Protein AF-A0A183PTN9-F1 (afdb_monomer_lite)

Secondary structure (DSSP, 8-state):
-HHHHHHHTT-TT-------SS-HHHHHHHHHHHHHTTS-TT--EEEEE--S-HHHHHHHHHTT-EEEEEPPEEETTTTEEE--HHHHHHHHH-HHHHHHHH-HHHHHHTT--HHHHHT--GGGEEEEEEESS--TTB----HHHHHHHHHHHT-EEEEE-TTTTT-HHHHHHHHHHHHHHHHHHHHHHTT--

Foldseek 3Di:
DVLVLLCVLAQVVDPDDDDDPDALLQVVLVVLLVLCVVAPVLAAEEEEADDPDVSVVVSSVVNNHQYDYDAFDADPVLRATAGDPPLVLVCQAFVLVSCCVPPVVSSVVVVSDPVVRVPGHNRNHSAYEFEADGDPPYHGYQLQSVLVVCLVSVHHYHYRCNPVSNPSVSSNSVNNSSVVVVVSVVVVVVVVD

Organism: NCBI:txid31246

InterPro domains:
  IPR008829 SepSecS/SepCysS family [PF05889] (15-93)
  IPR008829 SepSecS/SepCysS family [PF05889] (115-179)
  IPR015421 Pyridoxal phosphate-dependent transferase, major domain [G3DSA:3.40.640.10] (2-191)
  IPR015424 Pyridoxal phosphate-dependent transferase [SSF53383] (10-179)
  IPR019872 O-phosphoseryl-tRNA(Sec) selenium transferase [PTHR12944] (10-93)

pLDDT: mean 92.02, std 8.34, range [44.91, 98.5]

Radius of gyration: 16.79 Å; chains: 1; bounding box: 38×44×37 Å

Structure (mmCIF, N/CA/C/O backbone):
data_AF-A0A183PTN9-F1
#
_entry.id   AF-A0A183PTN9-F1
#
loop_
_atom_site.group_PDB
_atom_site.id
_atom_site.type_symbol
_atom_site.label_atom_id
_atom_site.label_alt_id
_atom_site.label_comp_id
_atom_site.label_asym_id
_atom_site.label_entity_id
_atom_site.label_seq_id
_atom_site.pdbx_PDB_ins_code
_atom_site.Cartn_x
_atom_site.Cartn_y
_atom_site.Cartn_z
_atom_site.occupancy
_atom_site.B_iso_or_equiv
_atom_site.auth_seq_id
_atom_site.auth_comp_id
_atom_site.auth_asym_id
_atom_site.auth_atom_id
_atom_site.pdbx_PDB_model_num
ATOM 1 N N . MET A 1 1 ? 0.952 -24.543 -14.136 1.00 58.38 1 MET A N 1
ATOM 2 C CA . MET A 1 1 ? 1.525 -23.582 -15.109 1.00 58.38 1 MET A CA 1
ATOM 3 C C . MET A 1 1 ? 1.891 -22.236 -14.477 1.00 58.38 1 MET A C 1
ATOM 5 O O . MET A 1 1 ? 3.039 -21.839 -14.601 1.00 58.38 1 MET A O 1
ATOM 9 N N . VAL A 1 2 ? 0.987 -21.547 -13.763 1.00 70.31 2 VAL A N 1
ATOM 10 C CA . VAL A 1 2 ? 1.278 -20.197 -13.222 1.00 70.31 2 VAL A CA 1
ATOM 11 C C . VAL A 1 2 ? 2.245 -20.198 -12.027 1.00 70.31 2 VAL A C 1
ATOM 13 O O . VAL A 1 2 ? 3.179 -19.405 -12.033 1.00 70.31 2 VAL A O 1
ATOM 16 N N . ILE A 1 3 ? 2.128 -21.138 -11.074 1.00 72.25 3 ILE A N 1
ATOM 17 C CA . ILE A 1 3 ? 3.115 -21.271 -9.976 1.00 72.25 3 ILE A CA 1
ATOM 18 C C . ILE A 1 3 ? 4.509 -21.516 -10.561 1.00 72.25 3 ILE A C 1
ATOM 20 O O . ILE A 1 3 ? 5.464 -20.837 -10.207 1.00 72.25 3 ILE A O 1
ATOM 24 N N . TYR A 1 4 ? 4.611 -22.436 -11.523 1.00 62.75 4 TYR A N 1
ATOM 25 C CA . TYR A 1 4 ? 5.866 -22.750 -12.208 1.00 62.75 4 TYR A CA 1
ATOM 26 C C . TYR A 1 4 ? 6.485 -21.519 -12.890 1.00 62.75 4 TYR A C 1
ATOM 28 O O . TYR A 1 4 ? 7.692 -21.305 -12.812 1.00 62.75 4 TYR A O 1
ATOM 36 N N . TYR A 1 5 ? 5.658 -20.652 -13.480 1.00 76.19 5 TYR A N 1
ATOM 37 C CA . TYR A 1 5 ? 6.116 -19.378 -14.030 1.00 76.19 5 TYR A CA 1
ATOM 38 C C . TYR A 1 5 ? 6.642 -18.424 -12.946 1.00 76.19 5 TYR A C 1
ATOM 40 O O . TYR A 1 5 ? 7.714 -17.850 -13.121 1.00 76.19 5 TYR A O 1
ATOM 48 N N . CYS A 1 6 ? 5.950 -18.289 -11.807 1.00 69.81 6 CYS A N 1
ATOM 49 C CA . CYS A 1 6 ? 6.436 -17.509 -10.661 1.00 69.81 6 CYS A CA 1
ATOM 50 C C . CYS A 1 6 ? 7.790 -18.022 -10.146 1.00 69.81 6 CYS A C 1
ATOM 52 O O . CYS A 1 6 ? 8.689 -17.216 -9.898 1.00 69.81 6 CYS A O 1
ATOM 54 N N . ILE A 1 7 ? 7.953 -19.347 -10.061 1.00 75.00 7 ILE A N 1
ATOM 55 C CA . ILE A 1 7 ? 9.203 -20.005 -9.661 1.00 75.00 7 ILE A CA 1
ATOM 56 C C . ILE A 1 7 ? 10.330 -19.626 -10.630 1.00 75.00 7 ILE A C 1
ATOM 58 O O . ILE A 1 7 ? 11.338 -19.067 -10.198 1.00 75.00 7 ILE A O 1
ATOM 62 N N . ILE A 1 8 ? 10.141 -19.836 -11.941 1.00 76.94 8 ILE A N 1
ATOM 63 C CA . ILE A 1 8 ? 11.153 -19.510 -12.964 1.00 76.94 8 ILE A CA 1
ATOM 64 C C . ILE A 1 8 ? 11.505 -18.020 -12.959 1.00 76.94 8 ILE A C 1
ATOM 66 O O . ILE A 1 8 ? 12.662 -17.646 -13.145 1.00 76.94 8 ILE A O 1
ATOM 70 N N . LYS A 1 9 ? 10.519 -17.143 -12.744 1.00 82.00 9 LYS A N 1
ATOM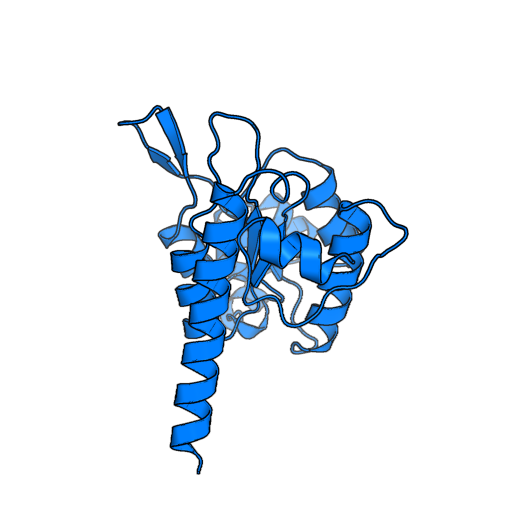 71 C CA . LYS A 1 9 ? 10.732 -15.691 -12.740 1.00 82.00 9 LYS A CA 1
ATOM 72 C C . LYS A 1 9 ? 11.399 -15.164 -11.470 1.00 82.00 9 LYS A C 1
ATOM 74 O O . LYS A 1 9 ? 11.739 -13.985 -11.437 1.00 82.00 9 LYS A O 1
ATOM 79 N N . GLY A 1 10 ? 11.658 -16.014 -10.476 1.00 78.56 10 GLY A N 1
ATOM 80 C CA . GLY A 1 10 ? 12.477 -15.676 -9.312 1.00 78.56 10 GLY A CA 1
ATOM 81 C C . GLY A 1 10 ? 11.730 -15.605 -7.983 1.00 78.56 10 GLY A C 1
ATOM 82 O O . GLY A 1 10 ? 12.277 -15.023 -7.049 1.00 78.56 10 GLY A O 1
ATOM 83 N N . SER A 1 11 ? 10.527 -16.183 -7.884 1.00 82.94 11 SER A N 1
ATOM 84 C CA . SER A 1 11 ? 9.850 -16.432 -6.602 1.00 82.94 11 SER A CA 1
ATOM 85 C C . SER A 1 11 ? 9.567 -17.926 -6.379 1.00 82.94 11 SER A C 1
ATOM 87 O O . SER A 1 11 ? 8.416 -18.367 -6.477 1.00 82.94 11 SER A O 1
ATOM 89 N N . PRO A 1 12 ? 10.618 -18.731 -6.117 1.00 85.75 12 PRO A N 1
ATOM 90 C CA . PRO A 1 12 ? 10.490 -20.165 -5.872 1.00 85.75 12 PRO A CA 1
ATOM 91 C C . PRO A 1 12 ? 9.669 -20.518 -4.623 1.00 85.75 12 PRO A C 1
ATOM 93 O O . PRO A 1 12 ? 9.080 -21.592 -4.585 1.00 85.75 12 PRO A O 1
ATOM 96 N N . GLY A 1 13 ? 9.581 -19.626 -3.631 1.00 87.12 13 GLY A N 1
ATOM 97 C CA . GLY A 1 13 ? 8.807 -19.824 -2.404 1.00 87.12 13 GLY A CA 1
ATOM 98 C C . GLY A 1 13 ? 7.291 -19.663 -2.568 1.00 87.12 13 GLY A C 1
ATOM 99 O O . GLY A 1 13 ? 6.558 -19.737 -1.583 1.00 87.12 13 GLY A O 1
ATOM 100 N N . THR A 1 14 ? 6.796 -19.430 -3.790 1.00 87.50 14 THR A N 1
ATOM 101 C CA . THR A 1 14 ? 5.354 -19.327 -4.065 1.00 87.50 14 THR A CA 1
ATOM 102 C C . THR A 1 14 ? 4.667 -20.673 -3.816 1.00 87.50 14 THR A C 1
ATOM 104 O O . THR A 1 14 ? 4.810 -21.602 -4.607 1.00 87.50 14 THR A O 1
ATOM 107 N N . SER A 1 15 ? 3.875 -20.770 -2.746 1.00 88.75 15 SER A N 1
ATOM 108 C CA . SER A 1 15 ? 3.186 -22.012 -2.361 1.00 88.75 15 SER A CA 1
ATOM 109 C C . SER A 1 15 ? 1.906 -22.282 -3.154 1.00 88.75 15 SER A C 1
ATOM 111 O O . SER A 1 15 ? 1.567 -23.433 -3.418 1.00 88.75 15 SER A O 1
ATOM 113 N N . ALA A 1 16 ? 1.184 -21.230 -3.541 1.00 90.56 16 ALA A N 1
ATOM 114 C CA . ALA A 1 16 ? -0.078 -21.332 -4.258 1.00 90.56 16 ALA A CA 1
ATOM 115 C C . ALA A 1 16 ? -0.291 -20.127 -5.178 1.00 90.56 16 ALA A C 1
ATOM 117 O O . ALA A 1 16 ? 0.109 -19.005 -4.870 1.00 90.56 16 ALA A O 1
ATOM 118 N N . CYS A 1 17 ? -0.973 -20.347 -6.299 1.00 91.38 17 CYS A N 1
ATOM 119 C CA . CYS A 1 17 ? -1.517 -19.276 -7.126 1.00 91.38 17 CYS A CA 1
ATOM 120 C C . CYS A 1 17 ? -2.708 -19.807 -7.926 1.00 91.38 17 CYS A C 1
ATOM 122 O O . CYS A 1 17 ? -2.776 -21.002 -8.224 1.00 91.38 17 CYS A O 1
ATOM 124 N N . PHE A 1 18 ? -3.604 -18.916 -8.330 1.00 91.81 18 PHE A N 1
ATOM 125 C CA . PHE A 1 18 ? -4.711 -19.246 -9.215 1.00 91.81 18 PHE A CA 1
ATOM 126 C C . PHE A 1 18 ? -4.957 -18.096 -10.190 1.00 91.81 18 PHE A C 1
ATOM 128 O O . PHE A 1 18 ? -4.621 -16.944 -9.910 1.00 91.81 18 PHE A O 1
ATOM 135 N N . LEU A 1 19 ? -5.506 -18.426 -11.358 1.00 91.44 19 LEU A N 1
ATOM 136 C CA . LEU A 1 19 ? -5.900 -17.440 -12.357 1.00 91.44 19 LEU A CA 1
ATOM 137 C C . LEU A 1 19 ? -7.290 -16.916 -12.037 1.00 91.44 19 LEU A C 1
ATOM 139 O O . LEU A 1 19 ? -8.206 -17.683 -11.747 1.00 91.44 19 LEU A O 1
ATOM 143 N N . VAL A 1 20 ? -7.434 -15.602 -12.138 1.00 90.88 20 VAL A N 1
ATOM 144 C CA . VAL A 1 20 ? -8.707 -14.911 -11.978 1.00 90.88 20 VAL A CA 1
ATOM 145 C C . VAL A 1 20 ? -9.033 -14.257 -13.317 1.00 90.88 20 VAL A C 1
ATOM 147 O O . VAL A 1 20 ? -8.181 -13.526 -13.826 1.00 90.88 20 VAL A O 1
ATOM 150 N N . PRO A 1 21 ? -10.218 -14.489 -13.910 1.00 94.12 21 PRO A N 1
ATOM 151 C CA . PRO A 1 21 ? -10.606 -13.903 -15.195 1.00 94.12 21 PRO A CA 1
ATOM 152 C C . PRO A 1 21 ? -11.035 -12.436 -15.018 1.00 94.12 21 PRO A C 1
ATOM 154 O O . PRO A 1 21 ? -12.132 -12.033 -15.387 1.00 94.12 21 PRO A O 1
ATOM 157 N N . MET A 1 22 ? -10.182 -11.638 -14.378 1.00 94.00 22 MET A N 1
ATOM 158 C CA . MET A 1 22 ? -10.424 -10.243 -14.043 1.00 94.00 22 MET A CA 1
ATOM 159 C C . MET A 1 22 ? -9.138 -9.432 -14.199 1.00 94.00 22 MET A C 1
ATOM 161 O O . MET A 1 22 ? -8.033 -9.934 -13.993 1.00 94.00 22 MET A O 1
ATOM 165 N N . ALA A 1 23 ? -9.284 -8.146 -14.519 1.00 92.94 23 ALA A N 1
ATOM 166 C CA . ALA A 1 23 ? -8.163 -7.214 -14.513 1.00 92.94 23 ALA A CA 1
ATOM 167 C C . ALA A 1 23 ? -7.558 -7.080 -13.104 1.00 92.94 23 ALA A C 1
ATOM 169 O O . ALA A 1 23 ? -8.250 -7.254 -12.097 1.00 92.94 23 ALA A O 1
ATOM 170 N N . THR A 1 24 ? -6.281 -6.689 -13.026 1.00 93.19 24 THR A N 1
ATOM 171 C CA . THR A 1 24 ? -5.522 -6.601 -11.766 1.00 93.19 24 THR A CA 1
ATOM 172 C C . THR A 1 24 ? -6.252 -5.827 -10.668 1.00 93.19 24 THR A C 1
ATOM 174 O O . THR A 1 24 ? -6.270 -6.281 -9.530 1.00 93.19 24 THR A O 1
ATOM 177 N N . GLY A 1 25 ? -6.911 -4.708 -10.994 1.00 94.75 25 GLY A N 1
ATOM 178 C CA . GLY A 1 25 ? -7.691 -3.933 -10.022 1.00 94.75 25 GLY A CA 1
ATOM 179 C C . GLY A 1 25 ? -8.792 -4.748 -9.337 1.00 94.75 25 GLY A C 1
ATOM 180 O O . GLY A 1 25 ? -8.885 -4.746 -8.116 1.00 94.75 25 GLY A O 1
ATOM 181 N N . MET A 1 26 ? -9.575 -5.508 -10.100 1.00 96.00 26 MET A N 1
ATOM 182 C CA . MET A 1 26 ? -10.654 -6.335 -9.550 1.00 96.00 26 MET A CA 1
ATOM 183 C C . MET A 1 26 ? -10.118 -7.560 -8.802 1.00 96.00 26 MET A C 1
ATOM 185 O O . MET A 1 26 ? -10.654 -7.937 -7.760 1.00 96.00 26 MET A O 1
ATOM 189 N N . SER A 1 27 ? -9.014 -8.142 -9.273 1.00 96.12 27 SER A N 1
ATOM 190 C CA . SER A 1 27 ? -8.303 -9.200 -8.545 1.00 96.12 27 SER A CA 1
ATOM 191 C C . SER A 1 27 ? -7.773 -8.700 -7.194 1.00 96.12 27 SER A C 1
ATOM 193 O O . SER A 1 27 ? -7.859 -9.410 -6.195 1.00 96.12 27 SER A O 1
ATOM 195 N N . LEU A 1 28 ? -7.299 -7.452 -7.121 1.00 96.75 28 LEU A N 1
ATOM 196 C CA . LEU A 1 28 ? -6.909 -6.810 -5.863 1.00 96.75 28 LEU A CA 1
ATOM 197 C C . LEU A 1 28 ? -8.117 -6.561 -4.950 1.00 96.75 28 LEU A C 1
ATOM 199 O O . LEU A 1 28 ? -8.016 -6.822 -3.755 1.00 96.75 28 LEU A O 1
ATOM 203 N N . THR A 1 29 ? -9.267 -6.136 -5.487 1.00 97.81 29 THR A N 1
ATOM 204 C CA . THR A 1 29 ? -10.520 -6.031 -4.714 1.00 97.81 29 THR A CA 1
ATOM 205 C C . THR A 1 29 ? -10.916 -7.376 -4.103 1.00 97.81 29 THR A C 1
ATOM 207 O O . THR A 1 29 ? -11.248 -7.430 -2.920 1.00 97.81 29 THR A O 1
ATOM 210 N N . LEU A 1 30 ? -10.820 -8.477 -4.857 1.00 96.94 30 LEU A N 1
ATOM 211 C CA . LEU A 1 30 ? -11.066 -9.827 -4.336 1.00 96.94 30 LEU A CA 1
ATOM 212 C C . LEU A 1 30 ? -10.133 -10.159 -3.159 1.00 96.94 30 LEU A C 1
ATOM 214 O O . LEU A 1 30 ? -10.599 -10.623 -2.116 1.00 96.94 30 LEU A O 1
ATOM 218 N N . CYS A 1 31 ? -8.833 -9.881 -3.299 1.00 97.12 31 CYS A N 1
ATOM 219 C CA . CYS A 1 31 ? -7.856 -10.071 -2.225 1.00 97.12 31 CYS A CA 1
ATOM 220 C C . CYS A 1 31 ? -8.192 -9.231 -0.984 1.00 97.12 31 CYS A C 1
ATOM 222 O O . CYS A 1 31 ? -8.169 -9.750 0.131 1.00 97.12 31 CYS A O 1
ATOM 224 N N . LEU A 1 32 ? -8.549 -7.958 -1.165 1.00 97.94 32 LEU A N 1
ATOM 225 C CA . LEU A 1 32 ? -8.921 -7.049 -0.079 1.00 97.94 32 LEU A CA 1
ATOM 226 C C . LEU A 1 32 ? -10.168 -7.528 0.674 1.00 97.94 32 LEU A C 1
ATOM 228 O O . LEU A 1 32 ? -10.166 -7.558 1.903 1.00 97.94 32 LEU A O 1
ATOM 232 N N . LEU A 1 33 ? -11.207 -7.972 -0.040 1.00 97.31 33 LEU A N 1
ATOM 233 C CA . LEU A 1 33 ? -12.415 -8.542 0.569 1.00 97.31 33 LEU A CA 1
ATOM 234 C C . LEU A 1 33 ? -12.102 -9.812 1.375 1.00 97.31 33 LEU A C 1
ATOM 236 O O . LEU A 1 33 ? -12.630 -9.996 2.473 1.00 97.31 33 LEU A O 1
ATOM 240 N N . ALA A 1 34 ? -11.222 -10.675 0.860 1.00 96.50 34 ALA A N 1
ATOM 241 C CA . ALA A 1 34 ? -10.784 -11.874 1.567 1.00 96.50 34 ALA A CA 1
ATOM 242 C C . ALA A 1 34 ? -9.977 -11.542 2.836 1.00 96.50 34 ALA A C 1
ATOM 244 O O . ALA A 1 34 ? -10.194 -12.167 3.874 1.00 96.50 34 ALA A O 1
ATOM 245 N N . MET A 1 35 ? -9.088 -10.544 2.783 1.00 96.12 35 MET A N 1
ATOM 246 C CA . MET A 1 35 ? -8.324 -10.086 3.951 1.00 96.12 35 MET A CA 1
ATOM 247 C C . MET A 1 35 ? -9.219 -9.419 4.995 1.00 96.12 35 MET A C 1
ATOM 249 O O . MET A 1 35 ? -9.094 -9.731 6.176 1.00 96.12 35 MET A O 1
ATOM 253 N N . LYS A 1 36 ? -10.172 -8.575 4.576 1.00 95.88 36 LYS A N 1
ATOM 254 C CA . LYS A 1 36 ? -11.139 -7.922 5.473 1.00 95.88 36 LYS A CA 1
ATOM 255 C C . LYS A 1 36 ? -11.908 -8.943 6.313 1.00 95.88 36 LYS A C 1
ATOM 257 O O . LYS A 1 36 ? -12.077 -8.747 7.508 1.00 95.88 36 LYS A O 1
ATOM 262 N N . ARG A 1 37 ? -12.308 -10.076 5.718 1.00 95.69 37 ARG A N 1
ATOM 263 C CA . ARG A 1 37 ? -12.996 -11.173 6.431 1.00 95.69 37 ARG A CA 1
ATOM 264 C C . ARG A 1 37 ? -12.155 -11.831 7.530 1.00 95.69 37 ARG A C 1
ATOM 266 O O . ARG A 1 37 ? -12.727 -12.445 8.420 1.00 95.69 37 ARG A O 1
ATOM 273 N N . ARG A 1 38 ? -10.824 -11.739 7.456 1.00 93.38 38 ARG A N 1
ATOM 274 C CA . ARG A 1 38 ? -9.888 -12.307 8.444 1.00 93.38 38 ARG A CA 1
ATOM 275 C C . ARG A 1 38 ? -9.504 -11.317 9.546 1.00 93.38 38 ARG A C 1
ATOM 277 O O . ARG A 1 38 ? -8.760 -11.682 10.450 1.00 93.38 38 ARG A O 1
ATOM 284 N N . ARG A 1 39 ? -9.956 -10.068 9.450 1.00 94.50 39 ARG A N 1
ATOM 285 C CA . ARG A 1 39 ? -9.654 -8.992 10.398 1.00 94.50 39 ARG A CA 1
ATOM 286 C C . ARG A 1 39 ? -10.890 -8.677 11.249 1.00 94.50 39 ARG A C 1
ATOM 288 O O . ARG A 1 39 ? -11.995 -9.096 10.893 1.00 94.50 39 ARG A O 1
ATOM 295 N N . PRO A 1 40 ? -10.732 -7.973 12.385 1.00 94.00 40 PRO A N 1
ATOM 296 C CA . PRO A 1 40 ? -11.869 -7.520 13.184 1.00 94.00 40 PRO A CA 1
ATOM 297 C C . PRO A 1 40 ? -12.884 -6.749 12.331 1.00 94.00 40 PRO A C 1
ATOM 299 O O . PRO A 1 40 ? -12.506 -6.059 11.390 1.00 94.00 40 PRO A O 1
ATOM 302 N N . ARG A 1 41 ? -14.180 -6.808 12.673 1.00 90.31 41 ARG A N 1
ATOM 303 C CA . ARG A 1 41 ? -15.246 -6.153 11.878 1.00 90.31 41 ARG A CA 1
ATOM 304 C C . ARG A 1 41 ? -15.051 -4.642 11.707 1.00 90.31 41 ARG A C 1
ATOM 306 O O . ARG A 1 41 ? -15.526 -4.091 10.719 1.00 90.31 41 ARG A O 1
ATOM 313 N N . ARG A 1 42 ? -14.368 -4.003 12.660 1.00 90.81 42 ARG A N 1
ATOM 314 C CA . ARG A 1 42 ? -14.009 -2.579 12.628 1.00 90.81 42 ARG A CA 1
ATOM 315 C C . ARG A 1 42 ? -12.915 -2.238 11.611 1.00 90.81 42 ARG A C 1
ATOM 317 O O . ARG A 1 42 ? -12.799 -1.082 11.235 1.00 90.81 42 ARG A O 1
ATOM 324 N N . ALA A 1 43 ? -12.156 -3.227 11.133 1.00 95.38 43 ALA A N 1
ATOM 325 C CA . ALA A 1 43 ? -11.051 -3.000 10.217 1.00 95.38 43 ALA A CA 1
ATOM 326 C C . ALA A 1 43 ? -11.541 -2.528 8.844 1.00 95.38 43 ALA A C 1
ATOM 328 O O . ALA A 1 43 ? -12.176 -3.267 8.081 1.00 95.38 43 ALA A O 1
ATOM 329 N N . ASN A 1 44 ? -11.224 -1.281 8.527 1.00 95.94 44 ASN A N 1
ATOM 330 C CA . ASN A 1 44 ? -11.638 -0.609 7.305 1.00 95.94 44 ASN A CA 1
ATOM 331 C C . ASN A 1 44 ? -10.494 0.159 6.633 1.00 95.94 44 ASN A C 1
ATOM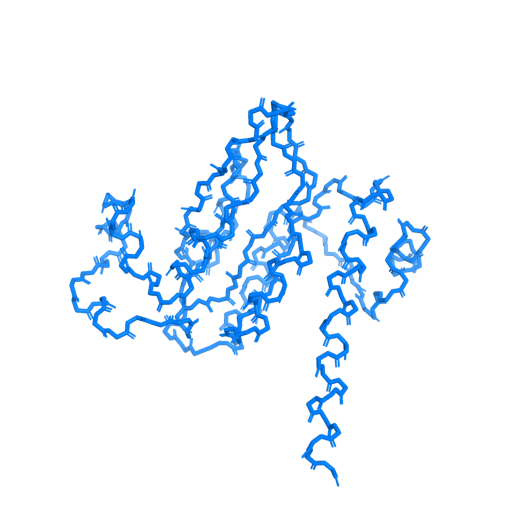 333 O O . ASN A 1 44 ? -10.656 0.525 5.472 1.00 95.94 44 ASN A O 1
ATOM 337 N N . PHE A 1 45 ? -9.343 0.346 7.284 1.00 97.81 45 PHE A N 1
ATOM 338 C CA . PHE A 1 45 ? -8.231 1.108 6.722 1.00 97.81 45 PHE A CA 1
ATOM 339 C C . PHE A 1 45 ? -7.301 0.255 5.859 1.00 97.81 45 PHE A C 1
ATOM 341 O O . PHE A 1 45 ? -7.019 -0.908 6.158 1.00 97.81 45 PHE A O 1
ATOM 348 N N . VAL A 1 46 ? -6.764 0.855 4.799 1.00 98.38 46 VAL A N 1
ATOM 349 C CA . VAL A 1 46 ? -5.676 0.290 3.994 1.00 98.38 46 VAL A CA 1
ATOM 350 C C . VAL A 1 46 ? -4.558 1.314 3.914 1.00 98.38 46 VAL A C 1
ATOM 352 O O . VAL A 1 46 ? -4.728 2.367 3.302 1.00 98.38 46 VAL A O 1
ATOM 355 N N . LEU A 1 47 ? -3.406 1.002 4.509 1.00 98.38 47 LEU A N 1
ATOM 356 C CA . LEU A 1 47 ? -2.223 1.851 4.380 1.00 98.38 47 LEU A CA 1
ATOM 357 C C . LEU A 1 47 ? -1.631 1.650 2.995 1.00 98.38 47 LEU A C 1
ATOM 359 O O . LEU A 1 47 ? -1.194 0.550 2.668 1.00 98.38 47 LEU A O 1
ATOM 363 N N . TRP A 1 48 ? -1.616 2.690 2.177 1.00 97.94 48 TRP A N 1
ATOM 364 C CA . TRP A 1 48 ? -1.268 2.575 0.770 1.00 97.94 48 TRP A CA 1
ATOM 365 C C . TRP A 1 48 ? -0.061 3.439 0.443 1.00 97.94 48 TRP A C 1
ATOM 367 O O . TRP A 1 48 ? -0.114 4.659 0.572 1.00 97.94 48 TRP A O 1
ATOM 377 N N . SER A 1 49 ? 1.028 2.817 -0.019 1.00 96.94 49 SER A N 1
ATOM 378 C CA . SER A 1 49 ? 2.141 3.586 -0.580 1.00 96.94 49 SER A CA 1
ATOM 379 C C . SER A 1 49 ? 1.669 4.284 -1.852 1.00 96.94 49 SER A C 1
ATOM 381 O O . SER A 1 49 ? 1.353 3.616 -2.844 1.00 96.94 49 SER A O 1
ATOM 383 N N . ARG A 1 50 ? 1.602 5.620 -1.807 1.00 95.12 50 ARG A N 1
ATOM 384 C CA . ARG A 1 50 ? 0.965 6.422 -2.849 1.00 95.12 50 ARG A CA 1
ATOM 385 C C . ARG A 1 50 ? 1.583 6.146 -4.222 1.00 95.12 50 ARG A C 1
ATOM 387 O O . ARG A 1 50 ? 2.802 6.061 -4.400 1.00 95.12 50 ARG A O 1
ATOM 394 N N . ILE A 1 51 ? 0.700 5.998 -5.204 1.00 93.88 51 ILE A N 1
ATOM 395 C CA . ILE A 1 51 ? 1.028 5.941 -6.625 1.00 93.88 51 ILE A CA 1
ATOM 396 C C . ILE A 1 51 ? -0.131 6.550 -7.413 1.00 93.88 51 ILE A C 1
ATOM 398 O O . ILE A 1 51 ? -1.290 6.230 -7.163 1.00 93.88 51 ILE A O 1
ATOM 402 N N . ASP A 1 52 ? 0.149 7.388 -8.405 1.00 89.56 52 ASP A N 1
ATOM 403 C CA . ASP A 1 52 ? -0.899 8.068 -9.178 1.00 89.56 52 ASP A CA 1
ATOM 404 C C . ASP A 1 52 ? -1.495 7.154 -10.268 1.00 89.56 52 ASP A C 1
ATOM 406 O O . ASP A 1 52 ? -1.530 7.459 -11.459 1.00 89.56 52 ASP A O 1
ATOM 410 N N . GLN A 1 53 ? -1.976 5.980 -9.852 1.00 88.00 53 GLN A N 1
ATOM 411 C CA . GLN A 1 53 ? -2.609 4.978 -10.701 1.00 88.00 53 GLN A CA 1
ATOM 412 C C . GLN A 1 53 ? -4.030 4.712 -10.193 1.00 88.00 53 GLN A C 1
ATOM 414 O O . GLN A 1 53 ? -4.250 4.092 -9.151 1.00 88.00 53 GLN A O 1
ATOM 419 N N . LYS A 1 54 ? -5.025 5.184 -10.958 1.00 89.94 54 LYS A N 1
ATOM 420 C CA . LYS A 1 54 ? -6.442 5.180 -10.546 1.00 89.94 54 LYS A CA 1
ATOM 421 C C . LYS A 1 54 ? -6.978 3.788 -10.189 1.00 89.94 54 LYS A C 1
ATOM 423 O O . LYS A 1 54 ? -7.877 3.697 -9.362 1.00 89.94 54 LYS A O 1
ATOM 428 N N . SER A 1 55 ? -6.473 2.712 -10.800 1.00 91.31 55 SER A N 1
ATOM 429 C CA . SER A 1 55 ? -6.979 1.357 -10.538 1.00 91.31 55 SER A CA 1
ATOM 430 C C . SER A 1 55 ? -6.622 0.853 -9.139 1.00 91.31 55 SER A C 1
ATOM 432 O O . SER A 1 55 ? -7.438 0.146 -8.555 1.00 91.31 55 SER A O 1
ATOM 434 N N . CYS A 1 56 ? -5.449 1.202 -8.604 1.00 90.44 56 CYS A N 1
ATOM 435 C CA . CYS A 1 56 ? -5.049 0.850 -7.239 1.00 90.44 56 CYS A CA 1
ATOM 436 C C . CYS A 1 56 ? -5.946 1.554 -6.225 1.00 90.44 56 CYS A C 1
ATOM 438 O O . CYS A 1 56 ? -6.447 0.941 -5.294 1.00 90.44 56 CYS A O 1
ATOM 440 N N . PHE A 1 57 ? -6.209 2.840 -6.448 1.00 94.12 57 PHE A N 1
ATOM 441 C CA . PHE A 1 57 ? -7.085 3.601 -5.567 1.00 94.12 57 PHE A CA 1
ATOM 442 C C . PHE A 1 57 ? -8.528 3.077 -5.611 1.00 94.12 57 PHE A C 1
ATOM 444 O O . PHE A 1 57 ? -9.129 2.768 -4.583 1.00 94.12 57 PHE A O 1
ATOM 451 N N . LYS A 1 58 ? -9.070 2.877 -6.819 1.00 95.50 58 LYS A N 1
ATOM 452 C CA . LYS A 1 58 ? -10.444 2.397 -7.012 1.00 95.50 58 LYS A CA 1
ATOM 453 C C . LYS A 1 58 ? -10.681 0.988 -6.474 1.00 95.50 58 LYS A C 1
ATOM 455 O O . LYS A 1 58 ? -11.800 0.715 -6.057 1.00 95.50 58 LYS A O 1
ATOM 460 N N . CYS A 1 59 ? -9.683 0.100 -6.466 1.00 96.81 59 CYS A N 1
ATOM 461 C CA . CYS A 1 59 ? -9.895 -1.259 -5.962 1.00 96.81 59 CYS A CA 1
ATOM 462 C C . CYS A 1 59 ? -10.122 -1.296 -4.444 1.00 96.81 59 CYS A C 1
ATOM 464 O O . CYS A 1 59 ? -10.913 -2.119 -3.976 1.00 96.81 59 CYS A O 1
ATOM 466 N N . MET A 1 60 ? -9.492 -0.378 -3.700 1.00 97.56 60 MET A N 1
ATOM 467 C CA . MET A 1 60 ? -9.714 -0.194 -2.263 1.00 97.56 60 MET A CA 1
ATOM 468 C C . MET A 1 60 ? -11.117 0.348 -1.989 1.00 97.56 60 MET A C 1
ATOM 470 O O . MET A 1 60 ? -11.848 -0.223 -1.181 1.00 97.56 60 MET A O 1
ATOM 474 N N . LEU A 1 61 ? -11.536 1.369 -2.741 1.00 96.75 61 LEU A N 1
ATOM 475 C CA . LEU A 1 61 ? -12.889 1.922 -2.634 1.00 96.75 61 LEU A CA 1
ATOM 476 C C . LEU A 1 61 ? -13.965 0.893 -2.997 1.00 96.75 61 LEU A C 1
ATOM 478 O O . LEU A 1 61 ? -14.951 0.749 -2.281 1.00 96.75 61 LEU A O 1
ATOM 482 N N . ALA A 1 62 ? -13.754 0.121 -4.065 1.00 97.06 62 ALA A N 1
ATOM 483 C CA . ALA A 1 62 ? -14.664 -0.947 -4.476 1.00 97.06 62 ALA A CA 1
ATOM 484 C C . ALA A 1 62 ? -14.791 -2.063 -3.421 1.00 97.06 62 ALA A C 1
ATOM 486 O O . ALA A 1 62 ? -15.821 -2.729 -3.356 1.00 97.06 62 ALA A O 1
ATOM 487 N N . ALA A 1 63 ? -13.775 -2.257 -2.572 1.00 97.31 63 ALA A N 1
ATOM 488 C CA . ALA A 1 63 ? -13.832 -3.173 -1.432 1.00 97.31 63 ALA A CA 1
ATOM 489 C C . ALA A 1 63 ? -14.541 -2.572 -0.195 1.00 97.31 63 ALA A C 1
ATOM 491 O O . ALA A 1 63 ? -14.659 -3.248 0.833 1.00 97.31 63 ALA A O 1
ATOM 492 N N . GLY A 1 64 ? -14.997 -1.314 -0.265 1.00 96.38 64 GLY A N 1
ATOM 493 C CA . GLY A 1 64 ? -15.576 -0.585 0.865 1.00 96.38 64 GLY A CA 1
ATOM 494 C C . GLY A 1 64 ? -14.556 -0.368 1.983 1.00 96.38 64 GLY A C 1
ATOM 495 O O . GLY A 1 64 ? -14.848 -0.646 3.151 1.00 96.38 64 GLY A O 1
ATOM 496 N N . LEU A 1 65 ? -13.333 0.008 1.606 1.00 97.44 65 LEU A N 1
ATOM 497 C CA . LEU A 1 65 ? -12.218 0.294 2.504 1.00 97.44 65 LEU A CA 1
ATOM 498 C C . LEU A 1 65 ? -11.767 1.745 2.341 1.00 97.44 65 LEU A C 1
ATOM 500 O O . LEU A 1 65 ? -11.908 2.331 1.268 1.00 97.44 65 LEU A O 1
ATOM 504 N N . ILE A 1 66 ? -11.202 2.292 3.411 1.00 97.12 66 ILE A N 1
ATOM 505 C CA . ILE A 1 66 ? -10.694 3.655 3.500 1.00 97.12 66 ILE A CA 1
ATOM 506 C C . ILE A 1 66 ? -9.191 3.625 3.187 1.00 97.12 66 ILE A C 1
ATOM 508 O O . ILE A 1 66 ? -8.406 3.110 3.991 1.00 97.12 66 ILE A O 1
ATOM 512 N N . PRO A 1 67 ? -8.759 4.132 2.022 1.00 97.50 67 PRO A N 1
ATOM 513 C CA . PRO A 1 67 ? -7.343 4.242 1.708 1.00 97.50 67 PRO A CA 1
ATOM 514 C C . PRO A 1 67 ? -6.706 5.362 2.535 1.00 97.50 67 PRO A C 1
ATOM 516 O O . PRO A 1 67 ? -7.216 6.478 2.565 1.00 97.50 67 PRO A O 1
ATOM 519 N N . ILE A 1 68 ? -5.562 5.074 3.151 1.00 97.69 68 ILE A N 1
ATOM 520 C CA . ILE A 1 68 ? -4.698 6.061 3.804 1.00 97.69 68 ILE A CA 1
ATOM 521 C C . ILE A 1 68 ? -3.441 6.207 2.939 1.00 97.69 68 ILE A C 1
ATOM 523 O O . ILE A 1 68 ? -2.581 5.317 2.969 1.00 97.69 68 ILE A O 1
ATOM 527 N N . PRO A 1 69 ? -3.330 7.277 2.131 1.00 97.44 69 PRO A N 1
ATOM 528 C CA . PRO A 1 69 ? -2.159 7.502 1.298 1.00 97.44 69 PRO A CA 1
ATOM 529 C C . PRO A 1 69 ? -0.942 7.845 2.161 1.00 97.44 69 PRO A C 1
ATOM 531 O O . PRO A 1 69 ? -0.960 8.809 2.926 1.00 97.44 69 PRO A O 1
ATOM 534 N N . ILE A 1 70 ? 0.123 7.063 2.004 1.00 97.94 70 ILE A N 1
ATOM 535 C CA . ILE A 1 70 ? 1.438 7.329 2.579 1.00 97.94 70 ILE A CA 1
ATOM 536 C C . ILE A 1 70 ? 2.306 7.954 1.493 1.00 97.94 70 ILE A C 1
ATOM 538 O O . ILE A 1 70 ? 2.624 7.301 0.491 1.00 97.94 70 ILE A O 1
ATOM 542 N N . GLU A 1 71 ? 2.681 9.213 1.706 1.00 96.81 71 GLU A N 1
ATOM 543 C CA . GLU A 1 71 ? 3.554 9.953 0.799 1.00 96.81 71 GLU A CA 1
ATOM 544 C C . GLU A 1 71 ? 4.939 9.314 0.684 1.00 96.81 71 GLU A C 1
ATOM 546 O O . GLU A 1 71 ? 5.466 8.704 1.622 1.00 96.81 71 GLU A O 1
ATOM 551 N N . LEU A 1 72 ? 5.529 9.450 -0.501 1.00 96.25 72 LEU A N 1
ATOM 552 C CA . LEU A 1 72 ? 6.858 8.930 -0.803 1.00 96.25 72 LEU A CA 1
ATOM 553 C C . LEU A 1 72 ? 7.941 9.883 -0.286 1.00 96.25 72 LEU A C 1
ATOM 555 O O . LEU A 1 72 ? 7.719 11.080 -0.134 1.00 96.25 72 LEU A O 1
ATOM 559 N N . VAL A 1 73 ? 9.133 9.345 -0.036 1.00 95.88 73 VAL A N 1
ATOM 560 C CA . VAL A 1 73 ? 10.323 10.136 0.307 1.00 95.88 73 VAL A CA 1
ATOM 561 C C . VAL A 1 73 ? 11.202 10.260 -0.926 1.00 95.88 73 VAL A C 1
ATOM 563 O O . VAL A 1 73 ? 11.463 9.264 -1.605 1.00 95.88 73 VAL A O 1
ATOM 566 N N . THR A 1 74 ? 11.676 11.472 -1.189 1.00 94.19 74 THR A N 1
ATOM 567 C CA . THR A 1 74 ? 12.684 11.755 -2.206 1.00 94.19 74 THR A CA 1
ATOM 568 C C . THR A 1 74 ? 14.059 11.290 -1.734 1.00 94.19 74 THR A C 1
ATOM 570 O O . THR A 1 74 ? 14.551 11.688 -0.681 1.00 94.19 74 THR A O 1
ATOM 573 N N . ASP A 1 75 ? 14.693 10.439 -2.529 1.00 91.06 75 ASP A N 1
ATOM 574 C CA . ASP A 1 75 ? 16.120 10.164 -2.439 1.00 91.06 75 ASP A CA 1
ATOM 575 C C . ASP A 1 75 ? 16.846 11.112 -3.395 1.00 91.06 75 ASP A C 1
ATOM 577 O O . ASP A 1 75 ? 16.905 10.879 -4.605 1.00 91.06 75 ASP A O 1
ATOM 581 N N . THR A 1 76 ? 17.379 12.200 -2.839 1.00 83.25 76 THR A N 1
ATOM 582 C CA . THR A 1 76 ? 18.088 13.246 -3.588 1.00 83.25 76 THR A CA 1
ATOM 583 C C . THR A 1 76 ? 19.386 12.753 -4.220 1.00 83.25 76 THR A C 1
ATOM 585 O O . THR A 1 76 ? 19.865 13.377 -5.161 1.00 83.25 76 THR A O 1
ATOM 588 N N . SER A 1 77 ? 19.950 11.638 -3.744 1.00 88.50 77 SER A N 1
ATOM 589 C CA . SER A 1 77 ? 21.185 11.083 -4.305 1.00 88.50 77 SER A CA 1
ATOM 590 C C . SER A 1 77 ? 20.960 10.366 -5.639 1.00 88.50 77 SER A C 1
ATOM 592 O O . SER A 1 77 ? 21.845 10.369 -6.490 1.00 88.50 77 SER A O 1
ATOM 594 N N . ASN A 1 78 ? 19.771 9.787 -5.834 1.00 86.94 78 ASN A N 1
ATOM 595 C CA . ASN A 1 78 ? 19.453 8.944 -6.989 1.00 86.94 78 ASN A CA 1
ATOM 596 C C . ASN A 1 78 ? 18.272 9.456 -7.829 1.00 86.94 78 ASN A C 1
ATOM 598 O O . ASN A 1 78 ? 17.871 8.761 -8.761 1.00 86.94 78 ASN A O 1
ATOM 602 N N . ASP A 1 79 ? 17.708 10.619 -7.487 1.00 91.38 79 ASP A N 1
ATOM 603 C CA . ASP A 1 79 ? 16.499 11.198 -8.095 1.00 91.38 79 ASP A CA 1
ATOM 604 C C . ASP A 1 79 ? 15.310 10.213 -8.113 1.00 91.38 79 ASP A C 1
ATOM 606 O O . ASP A 1 79 ? 14.645 9.976 -9.123 1.00 91.38 79 ASP A O 1
ATOM 610 N N . GLN A 1 80 ? 15.085 9.551 -6.973 1.00 93.94 80 GLN A N 1
ATOM 611 C CA . GLN A 1 80 ? 14.091 8.482 -6.830 1.00 93.94 80 GLN A CA 1
ATOM 612 C C . GLN A 1 80 ? 13.036 8.816 -5.782 1.00 93.94 80 GLN A C 1
ATOM 614 O O . GLN A 1 80 ? 13.338 9.367 -4.727 1.00 93.94 80 GLN A O 1
ATOM 619 N N . LEU A 1 81 ? 11.795 8.384 -6.018 1.00 95.31 81 LEU A N 1
ATOM 620 C CA . LEU A 1 81 ? 10.740 8.386 -5.003 1.00 95.31 81 LEU A CA 1
ATOM 621 C C . LEU A 1 81 ? 10.605 6.994 -4.378 1.00 95.31 81 LEU A C 1
ATOM 623 O O . LEU A 1 81 ? 10.230 6.027 -5.047 1.00 95.31 81 LEU A O 1
ATOM 627 N N . CYS A 1 82 ? 10.905 6.905 -3.085 1.00 94.94 82 CYS A N 1
ATOM 628 C CA . CYS A 1 82 ? 10.973 5.671 -2.308 1.00 94.94 82 CYS A CA 1
ATOM 629 C C . CYS A 1 82 ? 9.862 5.575 -1.252 1.00 94.94 82 CYS A C 1
ATOM 631 O O . CYS A 1 82 ? 9.318 6.580 -0.796 1.00 94.94 82 CYS A O 1
ATOM 633 N N . SER A 1 83 ? 9.578 4.358 -0.776 1.00 96.44 83 SER A N 1
ATOM 634 C CA . SER A 1 83 ? 8.638 4.139 0.334 1.00 96.44 83 SER A CA 1
ATOM 635 C C . SER A 1 83 ? 9.096 4.831 1.622 1.00 96.44 83 SER A C 1
ATOM 637 O O . SER A 1 83 ? 10.242 4.657 2.056 1.00 96.44 83 SER A O 1
ATOM 639 N N . ASN A 1 84 ? 8.168 5.525 2.283 1.00 97.44 84 ASN A N 1
ATOM 640 C CA . ASN A 1 84 ? 8.385 6.157 3.579 1.00 97.44 84 ASN A CA 1
ATOM 641 C C . ASN A 1 84 ? 8.088 5.188 4.733 1.00 97.44 84 ASN A C 1
ATOM 643 O O . ASN A 1 84 ? 6.945 5.045 5.160 1.00 97.44 84 ASN A O 1
ATOM 647 N N . LEU A 1 85 ? 9.118 4.510 5.244 1.00 97.69 85 LEU A N 1
ATOM 648 C CA . LEU A 1 85 ? 8.953 3.549 6.343 1.00 97.69 85 LEU A CA 1
ATOM 649 C C . LEU A 1 85 ? 8.531 4.222 7.657 1.00 97.69 85 LEU A C 1
ATOM 651 O O . LEU A 1 85 ? 7.747 3.644 8.404 1.00 97.69 85 LEU A O 1
ATOM 655 N N . ASN A 1 86 ? 9.003 5.446 7.910 1.00 97.56 86 ASN A N 1
ATOM 656 C CA . ASN A 1 86 ? 8.701 6.178 9.140 1.00 97.56 86 ASN A CA 1
ATOM 657 C C . ASN A 1 86 ? 7.227 6.590 9.181 1.00 97.56 86 ASN A C 1
ATOM 659 O O . ASN A 1 86 ? 6.539 6.316 10.159 1.00 97.56 86 ASN A O 1
ATOM 663 N N . ALA A 1 87 ? 6.718 7.187 8.098 1.00 97.69 87 ALA A N 1
ATOM 664 C CA . ALA A 1 87 ? 5.305 7.552 7.998 1.00 97.69 87 ALA A CA 1
ATOM 665 C C . ALA A 1 87 ? 4.394 6.321 8.076 1.00 97.69 87 ALA A C 1
ATOM 667 O O . ALA A 1 87 ? 3.365 6.352 8.745 1.00 97.69 87 ALA A O 1
ATOM 668 N N . LEU A 1 88 ? 4.809 5.215 7.455 1.00 97.94 88 LEU A N 1
ATOM 669 C CA . LEU A 1 88 ? 4.084 3.952 7.513 1.00 97.94 88 LEU A CA 1
ATOM 670 C C . LEU A 1 88 ? 4.021 3.394 8.944 1.00 97.94 88 LEU A C 1
ATOM 672 O O . LEU A 1 88 ? 2.968 2.934 9.368 1.00 97.94 88 LEU A O 1
ATOM 676 N N . GLU A 1 89 ? 5.110 3.475 9.714 1.00 97.69 89 GLU A N 1
ATOM 677 C CA . GLU A 1 89 ? 5.121 3.069 11.125 1.00 97.69 89 GLU A CA 1
ATOM 678 C C . GLU A 1 89 ? 4.279 3.994 12.019 1.00 97.69 89 GLU A C 1
ATOM 680 O O . GLU A 1 89 ? 3.616 3.513 12.938 1.00 97.69 89 GLU A O 1
ATOM 685 N N . ILE A 1 90 ? 4.246 5.301 11.741 1.00 97.56 90 ILE A N 1
ATOM 686 C CA . ILE A 1 90 ? 3.352 6.244 12.435 1.00 97.56 90 ILE A CA 1
ATOM 687 C C . ILE A 1 90 ? 1.887 5.884 12.147 1.00 97.56 90 ILE A C 1
ATOM 689 O O . ILE A 1 90 ? 1.102 5.729 13.082 1.00 97.56 90 ILE A O 1
ATOM 693 N N . ALA A 1 91 ? 1.538 5.671 10.876 1.00 97.69 91 ALA A N 1
ATOM 694 C CA . ALA A 1 91 ? 0.190 5.292 10.460 1.00 97.69 91 ALA A CA 1
ATOM 695 C C . ALA A 1 91 ? -0.238 3.917 11.000 1.00 97.69 91 ALA A C 1
ATOM 697 O O . ALA A 1 91 ? -1.405 3.714 11.315 1.00 97.69 91 ALA A O 1
ATOM 698 N N . LEU A 1 92 ? 0.697 2.972 11.156 1.00 97.38 92 LEU A N 1
ATOM 699 C CA . LEU A 1 92 ? 0.428 1.668 11.774 1.00 97.38 92 LEU A CA 1
ATOM 700 C C . LEU A 1 92 ? 0.030 1.781 13.249 1.00 97.38 92 LEU A C 1
ATOM 702 O O . LEU A 1 92 ? -0.761 0.969 13.724 1.00 97.38 92 LEU A O 1
ATOM 706 N N . LYS A 1 93 ? 0.588 2.754 13.980 1.00 96.38 93 LYS A N 1
ATOM 707 C CA . LYS A 1 93 ? 0.290 2.954 15.404 1.00 96.38 93 LYS A CA 1
ATOM 708 C C . LYS A 1 93 ? -1.100 3.546 15.616 1.00 96.38 93 LYS A C 1
ATOM 710 O O . LYS A 1 93 ? -1.802 3.088 16.509 1.00 96.38 93 LYS A O 1
ATOM 715 N N . ASN A 1 94 ? -1.472 4.546 14.820 1.00 96.25 94 ASN A N 1
ATOM 716 C CA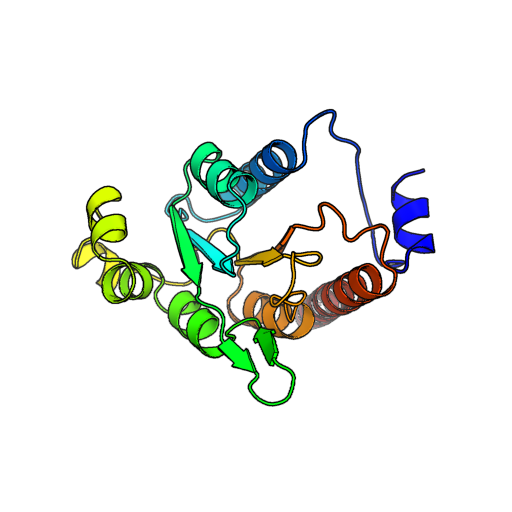 . ASN A 1 94 ? -2.793 5.166 14.879 1.00 96.25 94 ASN A CA 1
ATOM 717 C C . ASN A 1 94 ? -3.220 5.625 13.468 1.00 96.25 94 ASN A C 1
ATOM 719 O O . ASN A 1 94 ? -2.867 6.735 13.049 1.00 96.25 94 ASN A O 1
ATOM 723 N N . PRO A 1 95 ? -3.939 4.775 12.712 1.00 96.75 95 PRO A N 1
ATOM 724 C CA . PRO A 1 95 ? -4.314 5.084 11.335 1.00 96.75 95 PRO A CA 1
ATOM 725 C C . PRO A 1 95 ? -5.343 6.217 11.248 1.00 96.75 95 PRO A C 1
ATOM 727 O O . PRO A 1 95 ? -5.224 7.059 10.359 1.00 96.75 95 PRO A O 1
ATOM 730 N N . ALA A 1 96 ? -6.308 6.290 12.174 1.00 95.88 96 ALA A N 1
ATOM 731 C CA . ALA A 1 96 ? -7.313 7.355 12.185 1.00 95.88 96 ALA A CA 1
ATOM 732 C C . ALA A 1 96 ? -6.675 8.740 12.365 1.00 95.88 96 ALA A C 1
ATOM 734 O O . ALA A 1 96 ? -6.941 9.650 11.579 1.00 95.88 96 ALA A O 1
ATOM 735 N N . LYS A 1 97 ? -5.767 8.876 13.340 1.00 95.94 97 LYS A N 1
ATOM 736 C CA . LYS A 1 97 ? -5.022 10.118 13.568 1.00 95.94 97 LYS A CA 1
A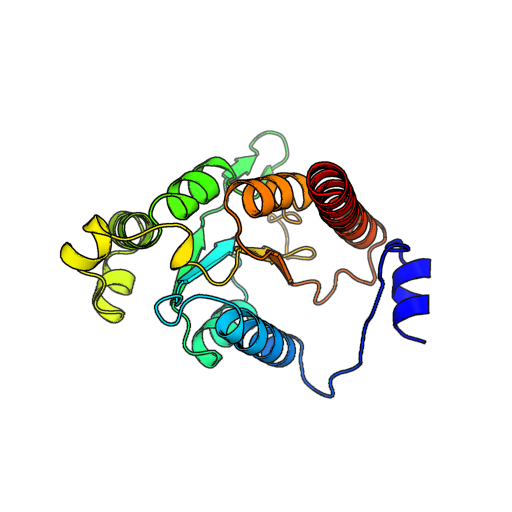TOM 737 C C . LYS A 1 97 ? -4.172 10.493 12.363 1.00 95.94 97 LYS A C 1
ATOM 739 O O . LYS A 1 97 ? -4.197 11.636 11.930 1.00 95.94 97 LYS A O 1
ATOM 744 N N . TYR A 1 98 ? -3.444 9.527 11.798 1.00 96.94 98 TYR A N 1
ATOM 745 C CA . TYR A 1 98 ? -2.608 9.794 10.630 1.00 96.94 98 TYR A CA 1
ATOM 746 C C . TYR A 1 98 ? -3.436 10.324 9.454 1.00 96.94 98 TYR A C 1
ATOM 748 O O . TYR A 1 98 ? -3.019 11.280 8.800 1.00 96.94 98 TYR A O 1
ATOM 756 N N . LEU A 1 99 ? -4.608 9.729 9.201 1.00 96.31 99 LEU A N 1
ATOM 757 C CA . LEU A 1 99 ? -5.512 10.187 8.152 1.00 96.31 99 LEU A CA 1
ATOM 758 C C . LEU A 1 99 ? -6.013 11.612 8.419 1.00 96.31 99 LEU A C 1
ATOM 760 O O . LEU A 1 99 ? -6.001 12.413 7.492 1.00 96.31 99 LEU A O 1
ATOM 764 N N . LEU A 1 100 ? -6.403 11.941 9.653 1.00 95.00 100 LEU A N 1
ATOM 765 C CA . LEU A 1 100 ? -6.855 13.290 10.005 1.00 95.00 100 LEU A CA 1
ATOM 766 C C . LEU A 1 100 ? -5.745 14.338 9.837 1.00 95.00 100 LEU A C 1
ATOM 768 O O . LEU A 1 100 ? -5.973 15.374 9.218 1.00 95.00 100 LEU A O 1
ATOM 772 N N . ASP A 1 101 ? -4.542 14.040 10.332 1.00 95.06 101 ASP A N 1
ATOM 773 C CA . ASP A 1 101 ? -3.408 14.971 10.325 1.00 95.06 101 ASP A CA 1
ATOM 774 C C . ASP A 1 101 ? -2.918 15.290 8.898 1.00 95.06 101 ASP A C 1
ATOM 776 O O . ASP A 1 101 ? -2.464 16.401 8.631 1.00 95.06 101 ASP A O 1
ATOM 780 N N . HIS A 1 102 ? -2.990 14.323 7.973 1.00 95.69 102 HIS A N 1
ATOM 781 C CA . HIS A 1 102 ? -2.422 14.457 6.620 1.00 95.69 102 HIS A CA 1
ATOM 782 C C . HIS A 1 102 ? -3.477 14.668 5.526 1.00 95.69 102 HIS A C 1
ATOM 784 O O . HIS A 1 102 ? -3.163 15.217 4.472 1.00 95.69 102 HIS A O 1
ATOM 790 N N . TRP A 1 103 ? -4.715 14.222 5.753 1.00 95.31 103 TRP A N 1
ATOM 791 C CA . TRP A 1 103 ? -5.802 14.223 4.771 1.00 95.31 103 TRP A CA 1
ATOM 792 C C . TRP A 1 103 ? -7.148 14.593 5.423 1.00 95.31 103 TRP A C 1
ATOM 794 O O . TRP A 1 103 ? -8.077 13.777 5.416 1.00 95.31 103 TRP A O 1
ATOM 804 N N . PRO A 1 104 ? -7.294 15.819 5.961 1.00 94.44 104 PRO A N 1
ATOM 805 C CA . PRO A 1 104 ? -8.471 16.219 6.737 1.00 94.44 104 PRO A CA 1
ATOM 806 C C . PRO A 1 104 ? -9.776 16.119 5.936 1.00 94.44 104 PRO A C 1
ATOM 808 O O . PRO A 1 104 ? -10.771 15.611 6.447 1.00 94.44 104 PRO A O 1
ATOM 811 N N . ASP A 1 105 ? -9.758 16.492 4.654 1.00 94.69 105 ASP A N 1
ATOM 812 C CA . ASP A 1 105 ? -10.936 16.397 3.780 1.00 94.69 105 ASP A CA 1
ATOM 813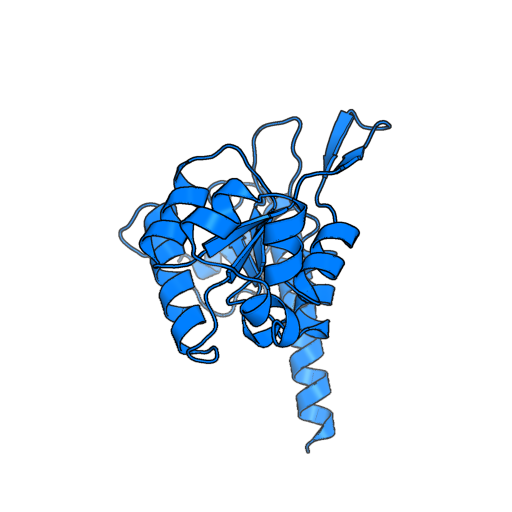 C C . ASP A 1 105 ? -11.393 14.942 3.590 1.00 94.69 105 ASP A C 1
ATOM 815 O O . ASP A 1 105 ? -12.587 14.638 3.570 1.00 94.69 105 ASP A O 1
ATOM 819 N N . ALA A 1 106 ? -10.437 14.013 3.475 1.00 93.00 106 ALA A N 1
ATOM 820 C CA . ALA A 1 106 ? -10.740 12.592 3.366 1.00 93.00 106 ALA A CA 1
ATOM 821 C C . ALA A 1 106 ? -11.244 12.037 4.704 1.00 93.00 106 ALA A C 1
ATOM 823 O O . ALA A 1 106 ? -12.222 11.292 4.717 1.00 93.00 106 ALA A O 1
ATOM 824 N N . ALA A 1 107 ? -10.620 12.417 5.822 1.00 93.56 107 ALA A N 1
ATOM 825 C CA . ALA A 1 107 ? -11.078 12.045 7.157 1.00 93.56 107 ALA A CA 1
ATOM 826 C C . ALA A 1 107 ? -12.534 12.483 7.382 1.00 93.56 107 ALA A C 1
ATOM 828 O O . ALA A 1 107 ? -13.364 11.664 7.779 1.00 93.56 107 ALA A O 1
ATOM 829 N N . GLN A 1 108 ? -12.872 13.722 7.010 1.00 93.25 108 GLN A N 1
ATOM 830 C CA . GLN A 1 108 ? -14.235 14.241 7.074 1.00 93.25 108 GLN A CA 1
ATOM 831 C C . GLN A 1 108 ? -15.195 13.443 6.181 1.00 93.25 108 GLN A C 1
ATOM 833 O O . GLN A 1 108 ? -16.261 13.038 6.640 1.00 93.25 108 GLN A O 1
ATOM 838 N N . ALA A 1 109 ? -14.814 13.153 4.933 1.00 93.88 109 ALA A N 1
ATOM 839 C CA . ALA A 1 109 ? -15.646 12.380 4.006 1.00 93.88 109 ALA A CA 1
ATOM 840 C C . ALA A 1 109 ? -15.962 10.957 4.509 1.00 93.88 109 ALA A C 1
ATOM 842 O O . ALA A 1 109 ? -17.011 10.402 4.178 1.00 93.88 109 ALA A O 1
AT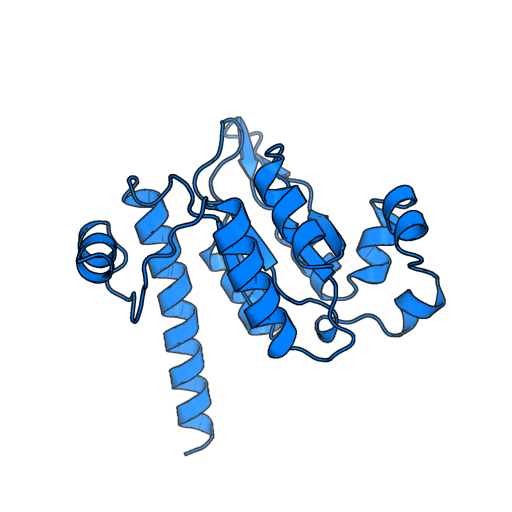OM 843 N N . TYR A 1 110 ? -15.075 10.372 5.318 1.00 92.81 110 TYR A N 1
ATOM 844 C CA . TYR A 1 110 ? -15.269 9.058 5.934 1.00 92.81 110 TYR A CA 1
ATOM 845 C C . TYR A 1 110 ? -15.782 9.111 7.382 1.00 92.81 110 TYR A C 1
ATOM 847 O O . TYR A 1 110 ? -15.887 8.058 8.010 1.00 92.81 110 TYR A O 1
ATOM 855 N N . ASN A 1 111 ? -16.146 10.293 7.894 1.00 91.44 111 ASN A N 1
ATOM 856 C CA . ASN A 1 111 ? -16.586 10.517 9.276 1.00 91.44 111 ASN A CA 1
ATOM 857 C C . ASN A 1 111 ? -15.582 10.008 10.327 1.00 91.44 111 ASN A C 1
ATOM 859 O O . ASN A 1 111 ? -15.973 9.428 11.338 1.00 91.44 111 ASN A O 1
ATOM 863 N N . VAL A 1 112 ? -14.285 10.192 10.073 1.00 89.12 112 VAL A N 1
ATOM 864 C CA . VAL A 1 112 ? -13.229 9.921 11.054 1.00 89.12 112 VAL A CA 1
ATOM 865 C C . VAL A 1 112 ? -13.119 11.134 11.975 1.00 89.12 112 VAL A C 1
ATOM 867 O O . VAL A 1 112 ? -12.638 12.187 11.565 1.00 89.12 112 VAL A O 1
ATOM 870 N N . ASP A 1 113 ? -13.616 10.981 13.200 1.00 85.19 113 ASP A N 1
ATOM 871 C CA . ASP A 1 113 ? -13.718 12.018 14.232 1.00 85.19 113 ASP A CA 1
ATOM 872 C C . ASP A 1 113 ? -12.731 11.798 15.396 1.00 85.19 113 ASP A C 1
ATOM 874 O O . ASP A 1 113 ? -12.040 10.779 15.467 1.00 85.19 113 ASP A O 1
ATOM 878 N N . ASP A 1 114 ? -12.688 12.733 16.351 1.00 81.31 114 ASP A N 1
ATOM 879 C CA . ASP A 1 114 ? -11.804 12.648 17.526 1.00 81.31 114 ASP A CA 1
ATOM 880 C C . ASP A 1 114 ? -12.037 11.371 18.354 1.00 81.31 114 ASP A C 1
ATOM 882 O O . ASP A 1 114 ? -11.096 10.779 18.882 1.00 81.31 114 ASP A O 1
ATOM 886 N N . LYS A 1 115 ? -13.279 10.870 18.403 1.00 80.19 115 LYS A N 1
ATOM 887 C CA . LYS A 1 115 ? -13.609 9.601 19.077 1.00 80.19 115 LYS A CA 1
ATOM 888 C C . LYS A 1 115 ? -12.980 8.397 18.386 1.00 80.19 115 LYS A C 1
ATOM 890 O O . LYS A 1 115 ? -12.567 7.444 19.050 1.00 80.19 115 LYS A O 1
ATOM 895 N N . SER A 1 116 ? -12.900 8.433 17.058 1.00 78.88 116 SER A N 1
ATOM 896 C CA . SER A 1 116 ? -12.231 7.402 16.268 1.00 78.88 116 SER A CA 1
ATOM 897 C C . SER A 1 116 ? -10.732 7.348 16.574 1.00 78.88 116 SER A C 1
ATOM 899 O O . SER A 1 116 ? -10.149 6.269 16.535 1.00 78.88 116 SER A O 1
ATOM 901 N N . ILE A 1 117 ? -10.110 8.475 16.938 1.00 85.88 117 ILE A N 1
ATOM 902 C CA . ILE A 1 117 ? -8.670 8.568 17.228 1.00 85.88 117 ILE A CA 1
ATOM 903 C C . ILE A 1 117 ? -8.290 7.862 18.529 1.00 85.88 117 ILE A C 1
ATOM 905 O O . ILE A 1 117 ? -7.273 7.164 18.557 1.00 85.88 117 ILE A O 1
ATOM 909 N N . GLU A 1 118 ? -9.080 8.039 19.592 1.00 84.94 118 GLU A N 1
ATOM 910 C CA . GLU A 1 118 ? -8.742 7.558 20.942 1.00 84.94 118 GLU A CA 1
ATOM 911 C C . GLU A 1 118 ? -8.532 6.038 21.000 1.00 84.94 118 GLU A C 1
ATOM 913 O O . GLU A 1 118 ? -7.705 5.555 21.770 1.00 84.94 118 GLU A O 1
ATOM 918 N N . ASN A 1 119 ? -9.234 5.287 20.146 1.00 84.25 119 ASN A N 1
ATOM 919 C CA . ASN A 1 119 ? -9.215 3.823 20.140 1.00 84.25 119 ASN A CA 1
ATOM 920 C C . ASN A 1 119 ? -8.594 3.212 18.879 1.00 84.25 119 ASN A C 1
ATOM 922 O O . ASN A 1 119 ? -8.642 1.986 18.718 1.00 84.25 119 ASN A O 1
ATOM 926 N N . SER A 1 120 ? -8.047 4.038 17.980 1.00 91.88 120 SER A N 1
ATOM 927 C CA . SER A 1 120 ? -7.537 3.535 16.711 1.00 91.88 120 SER A CA 1
ATOM 928 C C . SER A 1 120 ? -6.167 2.891 16.865 1.00 91.88 120 SER A C 1
ATOM 930 O O . SER A 1 120 ? -5.221 3.500 17.369 1.00 91.88 120 SER A O 1
ATOM 932 N N . THR A 1 121 ? -6.057 1.650 16.397 1.00 95.12 121 THR A N 1
ATOM 933 C CA . THR A 1 121 ? -4.823 0.861 16.466 1.00 95.12 121 THR A CA 1
ATOM 934 C C . THR A 1 121 ? -4.559 0.130 15.153 1.00 95.12 121 THR A C 1
ATOM 936 O O . THR A 1 121 ? -5.328 0.214 14.191 1.00 95.12 121 THR A O 1
ATOM 939 N N . SER A 1 122 ? -3.473 -0.648 15.105 1.00 95.25 122 SER A N 1
ATOM 940 C CA . SER A 1 122 ? -3.161 -1.490 13.951 1.00 95.25 122 SER A CA 1
ATOM 941 C C . SER A 1 122 ? -4.267 -2.497 13.616 1.00 95.25 122 SER A C 1
ATOM 943 O O . SER A 1 122 ? -4.340 -2.933 12.470 1.00 95.25 122 SER A O 1
ATOM 945 N N . ASP A 1 123 ? -5.150 -2.847 14.559 1.00 95.94 123 ASP A N 1
ATOM 946 C CA . ASP A 1 123 ? -6.280 -3.763 14.346 1.00 95.94 123 ASP A CA 1
ATOM 947 C C . ASP A 1 123 ? -7.338 -3.234 13.379 1.00 95.94 123 ASP A C 1
ATOM 949 O O . ASP A 1 123 ? -8.032 -4.030 12.742 1.00 95.94 123 ASP A O 1
ATOM 953 N N . ASP A 1 124 ? -7.423 -1.914 13.218 1.00 96.31 124 ASP A N 1
ATOM 954 C CA . ASP A 1 124 ? -8.348 -1.278 12.279 1.00 96.31 124 ASP A CA 1
ATOM 955 C C . ASP A 1 124 ? -7.829 -1.327 10.830 1.00 96.31 124 ASP A C 1
ATOM 957 O O . ASP A 1 124 ? -8.536 -0.993 9.875 1.00 96.31 124 ASP A O 1
ATOM 961 N N . ILE A 1 125 ? -6.585 -1.777 10.647 1.00 97.94 125 ILE A N 1
ATOM 962 C CA . ILE A 1 125 ? -5.918 -1.864 9.352 1.00 97.94 125 ILE A CA 1
ATOM 963 C C . ILE A 1 125 ? -6.140 -3.253 8.764 1.00 97.94 125 ILE A C 1
ATOM 965 O O . ILE A 1 125 ? -5.806 -4.276 9.369 1.00 97.94 125 ILE A O 1
ATOM 969 N N . VAL A 1 126 ? -6.668 -3.307 7.545 1.00 98.00 126 VAL A N 1
ATOM 970 C CA . VAL A 1 126 ? -6.843 -4.552 6.792 1.00 98.00 126 VAL A CA 1
ATOM 971 C C . VAL A 1 126 ? -5.500 -5.054 6.277 1.00 98.00 126 VAL A C 1
ATOM 973 O O . VAL A 1 126 ? -5.132 -6.208 6.502 1.00 98.00 126 VAL A O 1
ATOM 976 N N . CYS A 1 127 ? -4.758 -4.185 5.595 1.00 98.38 127 CYS A N 1
ATOM 977 C CA . CYS A 1 127 ? -3.437 -4.501 5.080 1.00 98.38 127 CYS A CA 1
ATOM 978 C C . CYS A 1 127 ? -2.615 -3.244 4.790 1.00 98.38 127 CYS A C 1
ATOM 980 O O . CYS A 1 127 ? -3.152 -2.147 4.621 1.00 98.38 127 CYS A O 1
ATOM 982 N N . ILE A 1 128 ? -1.311 -3.450 4.633 1.00 98.50 128 ILE A N 1
ATOM 983 C CA . ILE A 1 128 ? -0.426 -2.526 3.932 1.00 98.50 128 ILE A CA 1
ATOM 984 C C . ILE A 1 128 ? -0.426 -2.902 2.452 1.00 98.50 128 ILE A C 1
ATOM 986 O O . ILE A 1 128 ? -0.189 -4.059 2.105 1.00 98.50 128 ILE A O 1
ATOM 990 N N . PHE A 1 129 ? -0.698 -1.930 1.592 1.00 98.31 129 PHE A N 1
ATOM 991 C CA . PHE A 1 129 ? -0.779 -2.067 0.148 1.00 98.31 129 PHE A CA 1
ATOM 992 C C . PHE A 1 129 ? 0.442 -1.409 -0.501 1.00 98.31 129 PHE A C 1
ATOM 994 O O . PHE A 1 129 ? 0.578 -0.183 -0.515 1.00 98.31 129 PHE A O 1
ATOM 1001 N N . THR A 1 130 ? 1.318 -2.227 -1.077 1.00 98.06 130 THR A N 1
ATOM 1002 C CA . THR A 1 130 ? 2.543 -1.785 -1.759 1.00 98.06 130 THR A CA 1
ATOM 1003 C C . THR A 1 130 ? 2.479 -2.044 -3.257 1.00 98.06 130 THR A C 1
ATOM 1005 O O . THR A 1 130 ? 1.628 -2.781 -3.748 1.00 98.06 130 THR A O 1
ATOM 1008 N N . THR A 1 131 ? 3.385 -1.427 -4.006 1.00 97.00 131 THR A N 1
ATOM 1009 C CA . THR A 1 131 ? 3.517 -1.561 -5.454 1.00 97.00 131 THR A CA 1
ATOM 1010 C C . THR A 1 131 ? 4.971 -1.824 -5.830 1.00 97.00 131 THR A C 1
ATOM 1012 O O . THR A 1 131 ? 5.887 -1.120 -5.401 1.00 97.00 131 THR A O 1
ATOM 1015 N N . THR A 1 132 ? 5.175 -2.840 -6.666 1.00 95.19 132 THR A N 1
ATOM 1016 C CA . THR A 1 132 ? 6.490 -3.173 -7.233 1.00 95.19 132 THR A CA 1
ATOM 1017 C C . THR A 1 132 ? 6.772 -2.333 -8.474 1.00 95.19 132 THR A C 1
ATOM 1019 O O . THR A 1 132 ? 7.377 -1.279 -8.377 1.00 95.19 132 THR A O 1
ATOM 1022 N N . ASN A 1 133 ? 6.339 -2.773 -9.653 1.00 90.00 133 ASN A N 1
ATOM 1023 C CA . ASN A 1 133 ? 6.611 -2.059 -10.890 1.00 90.00 133 ASN A CA 1
ATOM 1024 C C . ASN A 1 133 ? 5.748 -0.787 -10.984 1.00 90.00 133 ASN A C 1
ATOM 1026 O O . ASN A 1 133 ? 4.529 -0.848 -10.809 1.00 90.00 133 ASN A O 1
ATOM 1030 N N . CYS A 1 134 ? 6.376 0.351 -11.262 1.00 89.69 134 CYS A N 1
ATOM 1031 C CA . CYS A 1 134 ? 5.750 1.670 -11.312 1.00 89.69 134 CYS A CA 1
ATOM 1032 C C . CYS A 1 134 ? 6.490 2.585 -12.296 1.00 89.69 134 CYS A C 1
ATOM 1034 O O . CYS A 1 134 ? 7.605 2.285 -12.718 1.00 89.69 134 CYS A O 1
ATOM 1036 N N . PHE A 1 135 ? 5.857 3.697 -12.671 1.00 90.06 135 PHE A N 1
ATOM 1037 C CA . PHE A 1 135 ? 6.490 4.707 -13.515 1.00 90.06 135 PHE A CA 1
ATOM 1038 C C . PHE A 1 135 ? 7.554 5.477 -12.723 1.00 90.06 135 PHE A C 1
ATOM 1040 O O . PHE A 1 135 ? 7.317 5.855 -11.574 1.00 90.06 135 PHE A O 1
ATOM 1047 N N . ALA A 1 136 ? 8.710 5.717 -13.348 1.00 90.25 136 ALA A N 1
ATOM 1048 C CA . ALA A 1 136 ? 9.737 6.603 -12.806 1.00 90.25 136 ALA A CA 1
ATOM 1049 C C . ALA A 1 136 ? 9.157 8.019 -12.579 1.00 90.25 136 ALA A C 1
ATOM 1051 O O . ALA A 1 136 ? 8.236 8.407 -13.303 1.00 90.25 136 ALA A O 1
ATOM 1052 N N . PRO A 1 137 ? 9.650 8.787 -11.590 1.00 93.06 137 PRO A N 1
ATOM 1053 C CA . PRO A 1 137 ? 10.820 8.534 -10.734 1.00 93.06 137 PRO A CA 1
ATOM 1054 C C . PRO A 1 137 ? 10.552 7.607 -9.532 1.00 93.06 137 PRO A C 1
ATOM 1056 O O . PRO A 1 137 ? 11.448 7.344 -8.730 1.00 93.06 137 PRO A O 1
ATOM 1059 N N . ARG A 1 138 ? 9.331 7.076 -9.379 1.00 95.50 138 ARG A N 1
ATOM 1060 C CA . ARG A 1 138 ? 9.025 6.106 -8.320 1.00 95.50 138 ARG A CA 1
ATOM 1061 C C . ARG A 1 138 ? 9.737 4.784 -8.572 1.00 95.50 138 ARG A C 1
ATOM 1063 O O . ARG A 1 138 ? 9.708 4.248 -9.680 1.00 95.50 138 ARG A O 1
ATOM 1070 N N . VAL A 1 139 ? 10.308 4.226 -7.511 1.00 95.19 139 VAL A N 1
ATOM 1071 C CA . VAL A 1 139 ? 10.907 2.888 -7.523 1.00 95.19 139 VAL A CA 1
ATOM 1072 C C . VAL A 1 139 ? 10.016 1.866 -6.814 1.00 95.19 139 VAL A C 1
ATOM 1074 O O . VAL A 1 139 ? 9.126 2.247 -6.046 1.00 95.19 139 VAL A O 1
ATOM 1077 N N . PRO A 1 140 ? 10.231 0.558 -7.053 1.00 96.50 140 PRO A N 1
ATOM 1078 C CA . PRO A 1 140 ? 9.542 -0.482 -6.309 1.00 96.50 140 PRO A CA 1
ATOM 1079 C C . PRO A 1 140 ? 9.657 -0.306 -4.802 1.00 96.50 140 PRO A C 1
ATOM 1081 O O . PRO A 1 140 ? 10.724 0.032 -4.283 1.00 96.50 140 PRO A O 1
ATOM 1084 N N . ASP A 1 141 ? 8.559 -0.583 -4.101 1.00 97.50 141 ASP A N 1
ATOM 1085 C CA . ASP A 1 141 ? 8.530 -0.425 -2.655 1.00 97.50 141 ASP A CA 1
ATOM 1086 C C . ASP A 1 141 ? 9.558 -1.313 -1.948 1.00 97.50 141 ASP A C 1
ATOM 1088 O O . ASP A 1 141 ? 9.904 -2.403 -2.412 1.00 97.50 141 ASP A O 1
ATOM 1092 N N . LYS A 1 142 ? 10.012 -0.873 -0.769 1.00 97.00 142 LYS A N 1
ATOM 1093 C CA . LYS A 1 142 ? 10.960 -1.601 0.093 1.00 97.00 142 LYS A CA 1
ATOM 1094 C C . LYS A 1 142 ? 10.291 -2.820 0.756 1.00 97.00 142 LYS A C 1
ATOM 1096 O O . LYS A 1 142 ? 10.175 -2.883 1.979 1.00 97.00 142 LYS A O 1
ATOM 1101 N N . LEU A 1 143 ? 9.857 -3.801 -0.046 1.00 97.69 143 LEU A N 1
ATOM 1102 C CA . LEU A 1 143 ? 8.987 -4.915 0.362 1.00 97.69 143 LEU A CA 1
ATOM 1103 C C . LEU A 1 143 ? 9.486 -5.668 1.595 1.00 97.69 143 LEU A C 1
ATOM 1105 O O . LEU A 1 143 ? 8.701 -5.949 2.495 1.00 97.69 143 LEU A O 1
ATOM 1109 N N . HIS A 1 144 ? 10.782 -5.975 1.656 1.00 96.75 144 HIS A N 1
ATOM 1110 C CA . HIS A 1 144 ? 11.375 -6.687 2.787 1.00 96.75 144 HIS A CA 1
ATOM 1111 C C . HIS A 1 144 ? 11.240 -5.888 4.097 1.00 96.75 144 HIS A C 1
ATOM 1113 O O . HIS A 1 144 ? 10.819 -6.429 5.116 1.00 96.75 144 HIS A O 1
ATOM 1119 N N . ALA A 1 145 ? 11.529 -4.583 4.068 1.00 97.81 145 ALA A N 1
ATOM 1120 C CA . ALA A 1 145 ? 11.425 -3.716 5.242 1.00 97.81 145 ALA A CA 1
ATOM 1121 C C . ALA A 1 145 ? 9.964 -3.502 5.669 1.00 97.81 145 ALA A C 1
ATOM 1123 O O . ALA A 1 145 ? 9.644 -3.600 6.850 1.00 97.81 145 ALA A O 1
ATOM 1124 N N . ILE A 1 146 ? 9.064 -3.293 4.705 1.00 98.31 146 ILE A N 1
ATOM 1125 C CA . ILE A 1 146 ? 7.626 -3.157 4.973 1.00 98.31 146 ILE A CA 1
ATOM 1126 C C . ILE A 1 146 ? 7.056 -4.462 5.543 1.00 98.31 146 ILE A C 1
ATOM 1128 O O . ILE A 1 146 ? 6.276 -4.428 6.486 1.00 98.31 146 ILE A O 1
ATOM 1132 N N . THR A 1 147 ? 7.502 -5.623 5.059 1.00 98.12 147 THR A N 1
ATOM 1133 C CA . THR A 1 147 ? 7.068 -6.926 5.594 1.00 98.12 147 THR A CA 1
ATOM 1134 C C . THR A 1 147 ? 7.500 -7.124 7.046 1.00 98.12 147 THR A C 1
ATOM 1136 O O . THR A 1 147 ? 6.731 -7.666 7.835 1.00 98.12 147 THR A O 1
ATOM 1139 N N . LYS A 1 148 ? 8.681 -6.628 7.445 1.00 98.00 148 LYS A N 1
ATOM 1140 C CA . LYS A 1 148 ? 9.086 -6.616 8.861 1.00 98.00 148 LYS A CA 1
ATOM 1141 C C . LYS A 1 148 ? 8.126 -5.790 9.724 1.00 98.00 148 LYS A C 1
ATOM 1143 O O . LYS A 1 148 ? 7.786 -6.228 10.819 1.00 98.00 148 LYS A O 1
ATOM 1148 N N . LEU A 1 149 ? 7.653 -4.643 9.227 1.00 97.94 149 LEU A N 1
ATOM 1149 C CA . LEU A 1 149 ? 6.626 -3.846 9.912 1.00 97.94 149 LEU A CA 1
ATOM 1150 C C . LEU A 1 149 ? 5.287 -4.595 9.978 1.00 97.94 149 LEU A C 1
ATOM 1152 O O . LEU A 1 149 ? 4.692 -4.672 11.048 1.00 97.94 149 LEU A O 1
ATOM 1156 N N . CYS A 1 150 ? 4.853 -5.218 8.881 1.00 97.50 150 CYS A N 1
ATOM 1157 C CA . CYS A 1 150 ? 3.651 -6.056 8.850 1.00 97.50 150 CYS A CA 1
ATOM 1158 C C . CYS A 1 150 ? 3.683 -7.152 9.926 1.00 97.50 150 CYS A C 1
ATOM 1160 O O . CYS A 1 150 ? 2.726 -7.294 10.683 1.00 97.50 150 CYS A O 1
ATOM 1162 N N . ILE A 1 151 ? 4.806 -7.870 10.046 1.00 97.19 151 ILE A N 1
ATOM 1163 C CA . ILE A 1 151 ? 5.014 -8.897 11.078 1.00 97.19 151 ILE A CA 1
ATOM 1164 C C . ILE A 1 151 ? 4.968 -8.276 12.480 1.00 97.19 151 ILE A C 1
ATOM 1166 O O . ILE A 1 151 ? 4.240 -8.763 13.340 1.00 97.19 151 ILE A O 1
ATOM 1170 N N . LYS A 1 152 ? 5.701 -7.177 12.705 1.00 96.50 152 LYS A N 1
ATOM 1171 C CA . LYS A 1 152 ? 5.771 -6.484 14.004 1.00 96.50 152 LYS A CA 1
ATOM 1172 C C . LYS A 1 152 ? 4.395 -6.043 14.519 1.00 96.50 152 LYS A C 1
ATOM 1174 O O . LYS A 1 152 ? 4.156 -6.121 15.718 1.00 96.50 152 LYS A O 1
ATOM 1179 N N . TYR A 1 153 ? 3.518 -5.573 13.632 1.00 96.69 153 TYR A N 1
ATOM 1180 C CA . TYR A 1 153 ? 2.207 -5.015 13.988 1.00 96.69 153 TYR A CA 1
ATOM 1181 C C . TYR A 1 153 ? 1.026 -5.968 13.744 1.00 96.69 153 TYR A C 1
ATOM 1183 O O . TYR A 1 153 ? -0.120 -5.583 13.978 1.00 96.69 153 TYR A O 1
ATOM 1191 N N . GLY A 1 154 ? 1.279 -7.192 13.264 1.00 95.56 154 GLY A N 1
ATOM 1192 C CA . GLY A 1 154 ? 0.233 -8.179 12.976 1.00 95.56 154 GLY A CA 1
ATOM 1193 C C . GLY A 1 154 ? -0.701 -7.787 11.823 1.00 95.56 154 GLY A C 1
ATOM 1194 O O . GLY A 1 154 ? -1.882 -8.133 11.836 1.00 95.56 154 GLY A O 1
ATOM 1195 N N . VAL A 1 155 ? -0.199 -7.048 10.828 1.00 96.25 155 VAL A N 1
ATOM 1196 C CA . VAL A 1 155 ? -0.978 -6.546 9.681 1.00 96.25 155 VAL A CA 1
ATOM 1197 C C . VAL A 1 155 ? -0.606 -7.315 8.412 1.00 96.25 155 VAL A C 1
ATOM 1199 O O . VAL A 1 155 ? 0.551 -7.657 8.192 1.00 96.25 155 VAL A O 1
ATOM 1202 N N . SER A 1 156 ? -1.585 -7.593 7.545 1.00 96.00 156 SER A N 1
ATOM 1203 C CA . SER A 1 156 ? -1.332 -8.287 6.272 1.00 96.00 156 SER A CA 1
ATOM 1204 C C . SER A 1 156 ? -0.599 -7.395 5.263 1.00 96.00 156 SER A C 1
ATOM 1206 O O . SER A 1 156 ? -0.784 -6.181 5.247 1.00 96.00 156 SER A O 1
ATOM 1208 N N . HIS A 1 157 ? 0.186 -7.995 4.366 1.00 97.88 157 HIS A N 1
ATOM 1209 C CA . HIS A 1 157 ? 0.881 -7.288 3.286 1.00 97.88 157 HIS A CA 1
ATOM 1210 C C . HIS A 1 157 ? 0.301 -7.696 1.924 1.00 97.88 157 HIS A C 1
ATOM 1212 O O . HIS A 1 157 ? 0.404 -8.857 1.531 1.00 97.88 157 HIS A O 1
ATOM 1218 N N . LEU A 1 158 ? -0.295 -6.749 1.197 1.00 97.75 158 LEU A N 1
ATOM 1219 C CA . LEU A 1 158 ? -0.773 -6.933 -0.173 1.00 97.75 158 LEU A CA 1
ATOM 1220 C C . LEU A 1 158 ? 0.155 -6.199 -1.143 1.00 97.75 158 LEU A C 1
ATOM 1222 O O . LEU A 1 158 ? 0.350 -4.992 -1.032 1.00 97.75 158 LEU A O 1
ATOM 1226 N N . ILE A 1 159 ? 0.709 -6.927 -2.110 1.00 97.56 159 ILE A N 1
ATOM 1227 C CA . ILE A 1 159 ? 1.647 -6.382 -3.094 1.00 97.56 159 ILE A CA 1
ATOM 1228 C C . ILE A 1 159 ? 0.956 -6.316 -4.454 1.00 97.56 159 ILE A C 1
ATOM 1230 O O . ILE A 1 159 ? 0.621 -7.340 -5.052 1.00 97.56 159 ILE A O 1
ATOM 1234 N N . ASN A 1 160 ? 0.798 -5.111 -4.988 1.00 96.62 160 ASN A N 1
ATOM 1235 C CA . ASN A 1 160 ? 0.460 -4.911 -6.384 1.00 96.62 160 ASN A CA 1
ATOM 1236 C C . ASN A 1 160 ? 1.684 -5.196 -7.268 1.00 96.62 160 ASN A C 1
ATOM 1238 O O . ASN A 1 160 ? 2.650 -4.427 -7.324 1.00 96.62 160 ASN A O 1
ATOM 1242 N N . ASN A 1 161 ? 1.619 -6.324 -7.974 1.00 95.06 161 ASN A N 1
ATOM 1243 C CA . ASN A 1 161 ? 2.643 -6.804 -8.899 1.00 95.06 161 ASN A CA 1
ATOM 1244 C C . ASN A 1 161 ? 2.192 -6.767 -10.372 1.00 95.06 161 ASN A C 1
ATOM 1246 O O . ASN A 1 161 ? 2.650 -7.587 -11.164 1.00 95.06 161 ASN A O 1
ATOM 1250 N N . ALA A 1 162 ? 1.297 -5.836 -10.744 1.00 88.12 162 ALA A N 1
ATOM 1251 C CA . ALA A 1 162 ? 0.615 -5.791 -12.049 1.00 88.12 162 ALA A CA 1
ATOM 1252 C C . ALA A 1 162 ? 1.513 -6.081 -13.265 1.00 88.12 162 ALA A C 1
ATOM 1254 O O . ALA A 1 162 ? 1.138 -6.876 -14.121 1.00 88.12 162 ALA A O 1
ATOM 1255 N N . TYR A 1 163 ? 2.702 -5.473 -13.314 1.00 86.25 163 TYR A N 1
ATOM 1256 C CA . TYR A 1 163 ? 3.680 -5.658 -14.394 1.00 86.25 163 TYR A CA 1
ATOM 1257 C C . TYR A 1 163 ? 5.039 -6.155 -13.889 1.00 86.25 163 TYR A C 1
ATOM 1259 O O . TYR A 1 163 ? 6.032 -6.060 -14.604 1.00 86.25 163 TYR A O 1
ATOM 1267 N N . GLY A 1 164 ? 5.146 -6.605 -12.637 1.00 90.62 164 GLY A N 1
ATOM 1268 C CA . GLY A 1 164 ? 6.442 -6.967 -12.055 1.00 90.62 164 GLY A CA 1
ATOM 1269 C C . GLY A 1 164 ? 6.840 -8.423 -12.291 1.00 90.62 164 GLY A C 1
ATOM 1270 O O . GLY A 1 164 ? 8.019 -8.744 -12.181 1.00 90.62 164 GLY A O 1
ATOM 1271 N N . VAL A 1 165 ? 5.914 -9.290 -12.721 1.00 89.25 165 VAL A N 1
ATOM 1272 C CA . VAL A 1 165 ? 6.213 -10.708 -13.016 1.00 89.25 165 VAL A CA 1
ATOM 1273 C C . VAL A 1 165 ? 7.255 -10.871 -14.131 1.00 89.25 165 VAL A C 1
ATOM 1275 O O . VAL A 1 165 ? 8.049 -11.810 -14.123 1.00 89.25 165 VAL A O 1
ATOM 1278 N N . GLN A 1 166 ? 7.307 -9.932 -15.076 1.00 88.62 166 GLN A N 1
ATOM 1279 C CA . GLN A 1 166 ? 8.320 -9.918 -16.134 1.00 88.62 166 GLN A CA 1
ATOM 1280 C C . GLN A 1 166 ? 9.716 -9.491 -15.648 1.00 88.62 166 GLN A C 1
ATOM 1282 O O . GLN A 1 166 ? 10.690 -9.700 -16.364 1.00 88.62 166 GLN A O 1
ATOM 1287 N N . SER A 1 167 ? 9.826 -8.916 -14.444 1.00 93.00 167 SER A N 1
ATOM 1288 C CA . SER A 1 167 ? 11.069 -8.405 -13.866 1.00 93.00 167 SER A CA 1
ATOM 1289 C C . SER A 1 167 ? 11.620 -9.371 -12.810 1.00 93.00 167 SER A C 1
ATOM 1291 O O . SER A 1 167 ? 11.083 -9.434 -11.699 1.00 93.00 167 SER A O 1
ATOM 1293 N N . PRO A 1 168 ? 12.749 -10.060 -13.078 1.00 91.94 168 PRO A N 1
ATOM 1294 C CA . PRO A 1 168 ? 13.395 -10.911 -12.079 1.00 91.94 168 PRO A CA 1
ATOM 1295 C C . PRO A 1 168 ? 13.769 -10.151 -10.802 1.00 91.94 168 PRO A C 1
ATOM 1297 O O . PRO A 1 168 ? 13.783 -10.723 -9.716 1.00 91.94 168 PRO A O 1
ATOM 1300 N N . ARG A 1 169 ? 14.047 -8.842 -10.912 1.00 93.44 169 ARG A N 1
ATOM 1301 C CA . ARG A 1 169 ? 14.308 -7.978 -9.754 1.00 93.44 169 ARG A CA 1
ATOM 1302 C C . ARG A 1 169 ? 13.077 -7.876 -8.851 1.00 93.44 169 ARG A C 1
ATOM 1304 O O . ARG A 1 169 ? 13.208 -8.115 -7.656 1.00 93.44 169 ARG A O 1
ATOM 1311 N N . CYS A 1 170 ? 11.900 -7.572 -9.403 1.00 94.81 170 CYS A N 1
ATOM 1312 C CA . CYS A 1 170 ? 10.662 -7.469 -8.619 1.00 94.81 170 CYS A CA 1
ATOM 1313 C C . CYS A 1 170 ? 10.297 -8.812 -7.977 1.00 94.81 170 CYS A C 1
ATOM 1315 O O . CYS A 1 170 ? 9.969 -8.869 -6.795 1.00 94.81 170 CYS A O 1
ATOM 1317 N N . MET A 1 171 ? 10.428 -9.904 -8.731 1.00 95.88 171 MET A N 1
ATOM 1318 C CA . MET A 1 171 ? 10.129 -11.246 -8.232 1.00 95.88 171 MET A CA 1
ATOM 1319 C C . MET A 1 171 ? 11.065 -11.673 -7.097 1.00 95.88 171 MET A C 1
ATOM 1321 O O . MET A 1 171 ? 10.587 -12.184 -6.090 1.00 95.88 171 MET A O 1
ATOM 1325 N N . ARG A 1 172 ? 12.370 -11.370 -7.179 1.00 95.06 172 ARG A N 1
ATOM 1326 C CA . ARG A 1 172 ? 13.308 -11.606 -6.066 1.00 95.06 172 ARG A CA 1
ATOM 1327 C C . ARG A 1 172 ? 12.998 -10.758 -4.829 1.00 95.06 172 ARG A C 1
ATOM 1329 O O . ARG A 1 172 ? 13.220 -11.215 -3.711 1.00 95.06 172 ARG A O 1
ATOM 1336 N N . MET A 1 173 ? 12.487 -9.537 -5.003 1.00 95.81 173 MET A N 1
ATOM 1337 C CA . MET A 1 173 ? 12.039 -8.712 -3.872 1.00 95.81 173 MET A CA 1
ATOM 1338 C C . MET A 1 173 ? 10.819 -9.329 -3.176 1.00 95.81 173 MET A C 1
ATOM 1340 O O . MET A 1 173 ? 10.776 -9.357 -1.947 1.00 95.81 173 MET A O 1
ATOM 1344 N N . ILE A 1 174 ? 9.860 -9.853 -3.949 1.00 96.06 174 ILE A N 1
ATOM 1345 C CA . ILE A 1 174 ? 8.698 -10.586 -3.422 1.00 96.06 174 ILE A CA 1
ATOM 1346 C C . ILE A 1 174 ? 9.154 -11.856 -2.701 1.00 96.06 174 ILE A C 1
ATOM 1348 O O . ILE A 1 174 ? 8.728 -12.100 -1.577 1.00 96.06 174 ILE A O 1
ATOM 1352 N N . GLU A 1 175 ? 10.071 -12.620 -3.294 1.00 95.50 175 GLU A N 1
ATOM 1353 C CA . GLU A 1 175 ? 10.643 -13.821 -2.680 1.00 95.50 175 GLU A CA 1
ATOM 1354 C C . GLU A 1 175 ? 11.304 -13.518 -1.332 1.00 95.50 175 GLU A C 1
ATOM 1356 O O . GLU A 1 175 ? 11.057 -14.198 -0.340 1.00 95.50 175 GLU A O 1
ATOM 1361 N N . SER A 1 176 ? 12.117 -12.460 -1.276 1.00 95.81 176 SER A N 1
ATOM 1362 C CA . SER A 1 176 ? 12.769 -12.025 -0.041 1.00 95.81 176 SER A CA 1
ATOM 1363 C C . SER A 1 176 ? 11.760 -11.650 1.050 1.00 95.81 176 SER A C 1
ATOM 1365 O O . SER A 1 176 ? 11.995 -11.939 2.222 1.00 95.81 176 SER A O 1
ATOM 1367 N N . ALA A 1 177 ? 10.632 -11.034 0.684 1.00 95.62 177 ALA A N 1
ATOM 1368 C CA . ALA A 1 177 ? 9.542 -10.752 1.614 1.00 95.62 177 ALA A CA 1
ATOM 1369 C C . ALA A 1 177 ? 8.806 -12.032 2.056 1.00 95.62 177 ALA A C 1
ATOM 1371 O O . ALA A 1 177 ? 8.514 -12.187 3.238 1.00 95.62 177 ALA A O 1
ATOM 1372 N N . GLY A 1 178 ? 8.547 -12.969 1.139 1.00 93.50 178 GLY A N 1
ATOM 1373 C CA . GLY A 1 178 ? 7.894 -14.245 1.442 1.00 93.50 178 GLY A CA 1
ATOM 1374 C C . GLY A 1 178 ? 8.691 -15.106 2.425 1.00 93.50 178 GLY A C 1
ATOM 1375 O O . GLY A 1 178 ? 8.117 -15.646 3.371 1.00 93.50 178 GLY A O 1
ATOM 1376 N N . LYS A 1 179 ? 10.020 -15.162 2.268 1.00 94.50 179 LYS A N 1
ATOM 1377 C CA . LYS A 1 179 ? 10.910 -15.891 3.188 1.00 94.50 179 LYS A CA 1
ATOM 1378 C C . LYS A 1 179 ? 10.809 -15.397 4.628 1.00 94.50 179 LYS A C 1
ATOM 1380 O O . LYS A 1 179 ? 10.688 -16.223 5.524 1.00 94.50 179 LYS A O 1
ATOM 1385 N N . LEU A 1 180 ? 10.740 -14.079 4.845 1.00 94.50 180 LEU A N 1
ATOM 1386 C CA . LEU A 1 180 ? 10.556 -13.513 6.188 1.00 94.50 180 LEU A CA 1
ATOM 1387 C C . LEU A 1 180 ? 9.289 -14.029 6.880 1.00 94.50 180 LEU A C 1
ATOM 1389 O O . LEU A 1 180 ? 9.300 -14.275 8.083 1.00 94.50 180 LEU A O 1
ATOM 1393 N N . ILE A 1 181 ? 8.191 -14.175 6.132 1.00 91.56 181 ILE A N 1
ATOM 1394 C CA . ILE A 1 181 ? 6.916 -14.658 6.678 1.00 91.56 181 ILE A CA 1
ATOM 1395 C C . ILE A 1 181 ? 7.033 -16.137 7.056 1.00 91.56 181 ILE A C 1
ATOM 1397 O O . ILE A 1 181 ? 6.583 -16.536 8.127 1.00 91.56 181 ILE A O 1
ATOM 1401 N N . ILE A 1 182 ? 7.659 -16.947 6.198 1.00 91.12 182 ILE A N 1
ATOM 1402 C CA . ILE A 1 182 ? 7.878 -18.376 6.455 1.00 91.12 182 ILE A CA 1
ATOM 1403 C C . ILE A 1 182 ? 8.769 -18.561 7.688 1.00 91.12 182 ILE A C 1
ATOM 1405 O O . ILE A 1 182 ? 8.396 -19.292 8.601 1.00 91.12 182 ILE A O 1
ATOM 1409 N N . GLU A 1 183 ? 9.903 -17.862 7.748 1.00 92.31 183 GLU A N 1
ATOM 1410 C CA . GLU A 1 183 ? 10.827 -17.889 8.888 1.00 92.31 183 GLU A CA 1
ATOM 1411 C C . GLU A 1 183 ? 10.130 -17.474 10.188 1.00 92.31 183 GLU A C 1
ATOM 1413 O O . GLU A 1 183 ? 10.273 -18.139 11.214 1.00 92.31 183 GLU A O 1
ATOM 1418 N N . HIS A 1 184 ? 9.326 -16.408 10.151 1.00 91.94 184 HIS A N 1
ATOM 1419 C CA . HIS A 1 184 ? 8.547 -15.980 11.308 1.00 91.94 184 HIS A CA 1
ATOM 1420 C C . HIS A 1 184 ? 7.564 -17.063 11.773 1.00 91.94 184 HIS A C 1
ATOM 1422 O O . HIS A 1 184 ? 7.531 -17.371 12.961 1.00 91.94 184 HIS A O 1
ATOM 1428 N N . ASN A 1 185 ? 6.814 -17.673 10.851 1.00 88.62 185 ASN A N 1
ATOM 1429 C CA . ASN A 1 185 ? 5.831 -18.712 11.172 1.00 88.62 185 ASN A CA 1
ATOM 1430 C C . ASN A 1 185 ? 6.474 -19.993 11.730 1.00 88.62 185 ASN A C 1
ATOM 1432 O O . ASN A 1 185 ? 5.900 -20.642 12.605 1.00 88.62 185 ASN A O 1
ATOM 1436 N N . LEU A 1 186 ? 7.664 -20.363 11.247 1.00 89.56 186 LEU A N 1
ATOM 1437 C CA . LEU A 1 186 ? 8.425 -21.493 11.789 1.00 89.56 186 LEU A CA 1
ATOM 1438 C C . LEU A 1 186 ? 8.876 -21.211 13.228 1.00 89.56 186 LEU A C 1
ATOM 1440 O O . LEU A 1 186 ? 8.668 -22.040 14.110 1.00 89.56 186 LEU A O 1
ATOM 1444 N N . ASN A 1 187 ? 9.414 -20.014 13.475 1.00 88.38 187 ASN A N 1
ATOM 1445 C CA . ASN A 1 187 ? 9.900 -19.598 14.792 1.00 88.38 187 ASN A CA 1
ATOM 1446 C C . ASN A 1 187 ? 8.782 -19.403 15.827 1.00 88.38 187 ASN A C 1
ATOM 1448 O O . ASN A 1 187 ? 9.027 -19.517 17.027 1.00 88.38 187 ASN A O 1
ATOM 1452 N N . THR A 1 188 ? 7.568 -19.047 15.401 1.00 83.38 188 THR A N 1
ATOM 1453 C CA . THR A 1 188 ? 6.410 -18.988 16.302 1.00 83.38 188 THR A CA 1
ATOM 1454 C C . THR A 1 188 ? 5.896 -20.386 16.608 1.00 83.38 188 THR A C 1
ATOM 1456 O O . THR A 1 188 ? 5.672 -20.690 17.774 1.00 83.38 188 THR A O 1
ATOM 1459 N N . SER A 1 189 ? 5.798 -21.264 15.607 1.00 75.69 189 SER A N 1
ATOM 1460 C CA . SER A 1 189 ? 5.353 -22.653 15.797 1.00 75.69 189 SER A CA 1
ATOM 1461 C C . SER A 1 189 ? 6.275 -23.440 16.736 1.00 75.69 189 SER A C 1
ATOM 1463 O O . SER A 1 189 ? 5.789 -24.186 17.578 1.00 75.69 189 SER A O 1
ATOM 1465 N N . SER A 1 190 ? 7.593 -23.222 16.667 1.00 66.88 190 SER A N 1
ATOM 1466 C CA . SER A 1 190 ? 8.570 -23.879 17.548 1.00 66.88 190 SER A CA 1
ATOM 1467 C C . SER A 1 190 ? 8.555 -23.390 19.002 1.00 66.88 190 SER A C 1
ATOM 1469 O O . SER A 1 190 ? 9.222 -23.983 19.838 1.00 66.88 190 SER A O 1
ATOM 1471 N N . LYS A 1 191 ? 7.868 -22.283 19.318 1.00 61.25 191 LYS A N 1
ATOM 1472 C CA . LYS A 1 191 ? 7.736 -21.771 20.696 1.00 61.25 191 LYS A CA 1
ATOM 1473 C C . LYS A 1 191 ? 6.521 -22.331 21.439 1.00 61.25 191 LYS A C 1
ATOM 1475 O O . LYS A 1 191 ? 6.419 -22.125 22.643 1.00 61.25 191 LYS A O 1
ATOM 1480 N N . PHE A 1 192 ? 5.601 -22.978 20.725 1.00 55.59 192 PHE A N 1
ATOM 1481 C CA . PHE A 1 192 ? 4.355 -23.523 21.274 1.00 55.59 192 PHE A CA 1
ATOM 1482 C C . PHE A 1 192 ? 4.275 -25.058 21.197 1.00 55.59 192 PHE A C 1
ATOM 1484 O O . PHE A 1 192 ? 3.234 -25.614 21.544 1.00 55.59 192 PHE A O 1
ATOM 1491 N N . GLY A 1 193 ? 5.336 -25.725 20.733 1.00 44.91 193 GLY A N 1
ATOM 1492 C CA . GLY A 1 193 ? 5.507 -27.181 20.779 1.00 44.91 193 GLY A CA 1
ATOM 1493 C C . GLY A 1 193 ? 6.615 -27.549 21.749 1.00 44.91 193 GLY A C 1
ATOM 1494 O O . GLY A 1 193 ? 6.458 -28.587 22.422 1.00 44.91 193 GLY A O 1
#

Sequence (193 aa):
MVIYYCIIKGSPGTSACFLVPMATGMSLTLCLLAMKRRRPRRANFVLWSRIDQKSCFKCMLAAGLIPIPIELVTDTSNDQLCSNLNALEIALKNPAKYLLDHWPDAAQAYNVDDKSIENSTSDDIVCIFTTTNCFAPRVPDKLHAITKLCIKYGVSHLINNAYGVQSPRCMRMIESAGKLIIEHNLNTSSKFG